Protein AF-0000000078527730 (afdb_homodimer)

Foldseek 3Di:
DDDCVDDDDPVRVVVVDDDLDDLVLLVLLLVCLVCVVVVDFAALVVSCVVVVHDSVVSVVSLVVCVVSVQWDADDPHTIGGDPNSNVSNVVSNLLLVLVQLLVCVVVVHNDDNVVSSVCSRPDDPVRSVVSSVVSVVPD/DPCCVDDDDPVRVVVVDDDLDDLVLLVLLLVCLVCVVVVDFAALVVSCVVVVHDSVVSVVSLVVCVVSVQWDADDPHTIGGDPNSNVSNVVSNLLLVLVQLLVCVVVVHNDDNVVSSVPSRPDDPVRSVVSNVVSVVPD

Structure (mmCIF, N/CA/C/O backbone):
data_AF-0000000078527730-model_v1
#
loop_
_entity.id
_entity.type
_entity.pdbx_description
1 polymer 'DNA-binding protein'
#
loop_
_atom_site.group_PDB
_atom_site.id
_atom_site.type_symbol
_atom_site.label_atom_id
_atom_site.label_alt_id
_atom_site.label_comp_id
_atom_site.label_asym_id
_atom_site.label_entity_id
_atom_site.label_seq_id
_atom_site.pdbx_PDB_ins_code
_atom_site.Cartn_x
_atom_site.Cartn_y
_atom_site.Cartn_z
_atom_site.occupancy
_atom_site.B_iso_or_equiv
_atom_site.auth_seq_id
_atom_site.auth_comp_id
_atom_site.auth_asym_id
_atom_site.auth_atom_id
_atom_site.pdbx_PDB_model_num
ATOM 1 N N . MET A 1 1 ? 7.02 -26.953 3.303 1 33.38 1 MET A N 1
ATOM 2 C CA . MET A 1 1 ? 5.711 -26.406 3.66 1 33.38 1 MET A CA 1
ATOM 3 C C . MET A 1 1 ? 5.848 -25.281 4.672 1 33.38 1 MET A C 1
ATOM 5 O O . MET A 1 1 ? 4.984 -25.094 5.535 1 33.38 1 MET A O 1
ATOM 9 N N . ALA A 1 2 ? 7.031 -24.766 4.828 1 43.03 2 ALA A N 1
ATOM 10 C CA . ALA A 1 2 ? 7.441 -23.875 5.906 1 43.03 2 ALA A CA 1
ATOM 11 C C . ALA A 1 2 ? 6.371 -22.828 6.184 1 43.03 2 ALA A C 1
ATOM 13 O O . ALA A 1 2 ? 5.344 -22.781 5.5 1 43.03 2 ALA A O 1
ATOM 14 N N . GLN A 1 3 ? 6.711 -21.453 6.445 1 46.78 3 GLN A N 1
ATOM 15 C CA . GLN A 1 3 ? 6.578 -20.25 7.254 1 46.78 3 GLN A CA 1
ATOM 16 C C . GLN A 1 3 ? 5.348 -19.453 6.844 1 46.78 3 GLN A C 1
ATOM 18 O O . GLN A 1 3 ? 5.438 -18.234 6.613 1 46.78 3 GLN A O 1
ATOM 23 N N . THR A 1 4 ? 4.379 -20.188 6.34 1 55.09 4 THR A N 1
ATOM 24 C CA . THR A 1 4 ? 3.135 -19.531 5.945 1 55.09 4 THR A CA 1
ATOM 25 C C . THR A 1 4 ? 2.43 -18.938 7.16 1 55.09 4 THR A C 1
ATOM 27 O O . THR A 1 4 ? 1.357 -18.344 7.031 1 55.09 4 THR A O 1
ATOM 30 N N . ASP A 1 5 ? 2.918 -19.141 8.273 1 63.09 5 ASP A N 1
ATOM 31 C CA . ASP A 1 5 ? 2.152 -18.844 9.477 1 63.09 5 ASP A CA 1
ATOM 32 C C . ASP A 1 5 ? 1.856 -17.359 9.586 1 63.09 5 ASP A C 1
ATOM 34 O O . ASP A 1 5 ? 0.902 -16.953 10.258 1 63.09 5 ASP A O 1
ATOM 38 N N . ASN A 1 6 ? 2.305 -16.609 8.539 1 76.81 6 ASN A N 1
ATOM 39 C CA . ASN A 1 6 ? 2 -15.203 8.797 1 76.81 6 ASN A CA 1
ATOM 40 C C . ASN A 1 6 ? 1.66 -14.453 7.516 1 76.81 6 ASN A C 1
ATOM 42 O O . ASN A 1 6 ? 1.805 -13.234 7.445 1 76.81 6 ASN A O 1
ATOM 46 N N . PHE A 1 7 ? 1.092 -15.344 6.715 1 86.38 7 PHE A N 1
ATOM 47 C CA . PHE A 1 7 ? 0.713 -14.703 5.465 1 86.38 7 PHE A CA 1
ATOM 48 C C . PHE A 1 7 ? -0.78 -14.398 5.441 1 86.38 7 PHE A C 1
ATOM 50 O O . PHE A 1 7 ? -1.601 -15.266 5.734 1 86.38 7 PHE A O 1
ATOM 57 N N . TYR A 1 8 ? -1.151 -13.18 5.145 1 91.44 8 TYR A N 1
ATOM 58 C CA . TYR A 1 8 ? -2.527 -12.742 4.922 1 91.44 8 TYR A CA 1
ATOM 59 C C . TYR A 1 8 ? -2.643 -11.922 3.645 1 91.44 8 TYR A C 1
ATOM 61 O O . TYR A 1 8 ? -1.649 -11.375 3.16 1 91.44 8 TYR A O 1
ATOM 69 N N . THR A 1 9 ? -3.846 -11.93 3.191 1 93.12 9 THR A N 1
ATOM 70 C CA . THR A 1 9 ? -4.125 -10.961 2.135 1 93.12 9 THR A CA 1
ATOM 71 C C . THR A 1 9 ? -4.07 -9.531 2.68 1 93.12 9 THR A C 1
ATOM 73 O O . THR A 1 9 ? -4.078 -9.328 3.895 1 93.12 9 THR A O 1
ATOM 76 N N . LEU A 1 10 ? -3.973 -8.594 1.722 1 91 10 LEU A N 1
ATOM 77 C CA . LEU A 1 10 ? -4.023 -7.203 2.15 1 91 10 LEU A CA 1
ATOM 78 C C . LEU A 1 10 ? -5.262 -6.938 2.998 1 91 10 LEU A C 1
ATOM 80 O O . LEU A 1 10 ? -5.176 -6.293 4.047 1 91 10 LEU A O 1
ATOM 84 N N . LYS A 1 11 ? -6.355 -7.449 2.572 1 88.81 11 LYS A N 1
ATOM 85 C CA . LYS A 1 11 ? -7.59 -7.312 3.34 1 88.81 11 LYS A CA 1
ATOM 86 C C . LYS A 1 11 ? -7.477 -7.996 4.699 1 88.81 11 LYS A C 1
ATOM 88 O O . LYS A 1 11 ? -7.957 -7.477 5.707 1 88.81 11 LYS A O 1
ATOM 93 N N . GLY A 1 12 ? -6.883 -9.148 4.703 1 91 12 GLY A N 1
ATOM 94 C CA . GLY A 1 12 ? -6.668 -9.875 5.949 1 91 12 GLY A CA 1
ATOM 95 C C . GLY A 1 12 ? -5.867 -9.078 6.965 1 91 12 GLY A C 1
ATOM 96 O O . GLY A 1 12 ? -6.227 -9.039 8.148 1 91 12 GLY A O 1
ATOM 97 N N . TYR A 1 13 ? -4.848 -8.43 6.543 1 90.88 13 TYR A N 1
ATOM 98 C CA . TYR A 1 13 ? -4.039 -7.613 7.441 1 90.88 13 TYR A CA 1
ATOM 99 C C . TYR A 1 13 ? -4.844 -6.438 7.984 1 90.88 13 TYR A C 1
ATOM 101 O O . TYR A 1 13 ? -4.695 -6.059 9.148 1 90.88 13 TYR A O 1
ATOM 109 N N . SER A 1 14 ? -5.633 -5.867 7.051 1 87.88 14 SER A N 1
ATOM 110 C CA . SER A 1 14 ? -6.453 -4.73 7.457 1 87.88 14 SER A CA 1
ATOM 111 C C . SER A 1 14 ? -7.43 -5.117 8.562 1 87.88 14 SER A C 1
ATOM 113 O O . SER A 1 14 ? -7.699 -4.324 9.469 1 87.88 14 SER A O 1
ATOM 115 N N . LEU A 1 15 ? -7.879 -6.355 8.555 1 86.12 15 LEU A N 1
ATOM 116 C CA . LEU A 1 15 ? -8.836 -6.855 9.539 1 86.12 15 LEU A CA 1
ATOM 117 C C . LEU A 1 15 ? -8.148 -7.152 10.867 1 86.12 15 LEU A C 1
ATOM 119 O O . LEU A 1 15 ? -8.781 -7.145 11.922 1 86.12 15 LEU A O 1
ATOM 123 N N . LEU A 1 16 ? -6.906 -7.418 10.766 1 86.31 16 LEU A N 1
ATOM 124 C CA . LEU A 1 16 ? -6.176 -7.816 11.969 1 86.31 16 LEU A CA 1
ATOM 125 C C . LEU A 1 16 ? -5.59 -6.602 12.68 1 86.31 16 LEU A C 1
ATOM 127 O O . LEU A 1 16 ? -5.305 -6.656 13.875 1 86.31 16 LEU A O 1
ATOM 131 N N . GLU A 1 17 ? -5.383 -5.551 11.883 1 86.38 17 GLU A N 1
ATOM 132 C CA . GLU A 1 17 ? -4.711 -4.375 12.43 1 86.38 17 GLU A CA 1
ATOM 133 C C . GLU A 1 17 ? -5.664 -3.531 13.266 1 86.38 17 GLU A C 1
ATOM 135 O O . GLU A 1 17 ? -6.852 -3.424 12.945 1 86.38 17 GLU A O 1
ATOM 140 N N . HIS A 1 18 ? -5.051 -3.043 14.328 1 84.12 18 HIS A N 1
ATOM 141 C CA . HIS A 1 18 ? -5.773 -2.096 15.172 1 84.12 18 HIS A CA 1
ATOM 142 C C . HIS A 1 18 ? -5.215 -0.685 15.023 1 84.12 18 HIS A C 1
ATOM 144 O O . HIS A 1 18 ? -4.375 -0.255 15.812 1 84.12 18 HIS A O 1
ATOM 150 N N . THR A 1 19 ? -5.605 -0.102 13.969 1 85.94 19 THR A N 1
ATOM 151 C CA . THR A 1 19 ? -5.145 1.264 13.742 1 85.94 19 THR A CA 1
ATOM 152 C C . THR A 1 19 ? -6.164 2.27 14.273 1 85.94 19 THR A C 1
ATOM 154 O O . THR A 1 19 ? -7.367 2.012 14.25 1 85.94 19 THR A O 1
ATOM 157 N N . GLN A 1 20 ? -5.613 3.381 14.742 1 85 20 GLN A N 1
ATOM 158 C CA . GLN A 1 20 ? -6.484 4.434 15.25 1 85 20 GLN A CA 1
ATOM 159 C C . GLN A 1 20 ? -7.316 5.051 14.133 1 85 20 GLN A C 1
ATOM 161 O O . GLN A 1 20 ? -8.508 5.32 14.312 1 85 20 GLN A O 1
ATOM 166 N N . ILE A 1 21 ? -6.617 5.27 13.016 1 93.56 21 ILE A N 1
ATOM 167 C CA . ILE A 1 21 ? -7.367 5.832 11.898 1 93.56 21 ILE A CA 1
ATOM 168 C C . ILE A 1 21 ? -7.078 5.035 10.625 1 93.56 21 ILE A C 1
ATOM 170 O O . ILE A 1 21 ? -6.016 4.418 10.5 1 93.56 21 ILE A O 1
ATOM 174 N N . THR A 1 22 ? -8.055 5.031 9.711 1 94.62 22 THR A N 1
ATOM 175 C CA . THR A 1 22 ? -7.961 4.324 8.438 1 94.62 22 THR A CA 1
ATOM 176 C C . THR A 1 22 ? -7.09 5.094 7.449 1 94.62 22 THR A C 1
ATOM 178 O O . THR A 1 22 ? -6.742 6.254 7.691 1 94.62 22 THR A O 1
ATOM 181 N N . SER A 1 23 ? -6.711 4.43 6.348 1 95.38 23 SER A N 1
ATOM 182 C CA . SER A 1 23 ? -5.938 5.082 5.297 1 95.38 23 SER A CA 1
ATOM 183 C C . SER A 1 23 ? -6.668 6.305 4.754 1 95.38 23 SER A C 1
ATOM 185 O O . SER A 1 23 ? -6.043 7.324 4.457 1 95.38 23 SER A O 1
ATOM 187 N N . SER A 1 24 ? -7.992 6.148 4.613 1 95.06 24 SER A N 1
ATOM 188 C CA . SER A 1 24 ? -8.773 7.281 4.133 1 95.06 24 SER A CA 1
ATOM 189 C C . SER A 1 24 ? -8.719 8.445 5.113 1 95.06 24 SER A C 1
ATOM 191 O O . SER A 1 24 ? -8.57 9.602 4.707 1 95.06 24 SER A O 1
ATOM 193 N N . MET A 1 25 ? -8.836 8.156 6.348 1 96.94 25 MET A N 1
ATOM 194 C CA . MET A 1 25 ? -8.742 9.195 7.367 1 96.94 25 MET A CA 1
ATOM 195 C C . MET A 1 25 ? -7.371 9.867 7.336 1 96.94 25 MET A C 1
ATOM 197 O O . MET A 1 25 ? -7.266 11.078 7.539 1 96.94 25 MET A O 1
ATOM 201 N N . GLU A 1 26 ? -6.367 9.07 7.121 1 97.75 26 GLU A N 1
ATOM 202 C CA . GLU A 1 26 ? -5.027 9.633 6.988 1 97.75 26 GLU A CA 1
ATOM 203 C C . GLU A 1 26 ? -4.957 10.633 5.836 1 97.75 26 GLU A C 1
ATOM 205 O O . GLU A 1 26 ? -4.371 11.703 5.973 1 97.75 26 GLU A O 1
ATOM 210 N N . ASP A 1 27 ? -5.535 10.273 4.715 1 97.5 27 ASP A N 1
ATOM 211 C CA . ASP A 1 27 ? -5.539 11.156 3.551 1 97.5 27 ASP A CA 1
ATOM 212 C C . ASP A 1 27 ? -6.195 12.492 3.875 1 97.5 27 ASP A C 1
ATOM 214 O O . ASP A 1 27 ? -5.684 13.555 3.498 1 97.5 27 ASP A O 1
ATOM 218 N N . TYR A 1 28 ? -7.281 12.438 4.551 1 97.75 28 TYR A N 1
ATOM 219 C CA . TYR A 1 28 ? -8.008 13.656 4.91 1 97.75 28 TYR A CA 1
ATOM 220 C C . TYR A 1 28 ? -7.199 14.5 5.887 1 97.75 28 TYR A C 1
ATOM 222 O O . TYR A 1 28 ? -7.094 15.719 5.727 1 97.75 28 TYR A O 1
ATOM 230 N N . LEU A 1 29 ? -6.695 13.859 6.914 1 98.19 29 LEU A N 1
ATOM 231 C CA . LEU A 1 29 ? -5.918 14.586 7.906 1 98.19 29 LEU A CA 1
ATOM 232 C C . LEU A 1 29 ? -4.695 15.234 7.27 1 98.19 29 LEU A C 1
ATOM 234 O O . LEU A 1 29 ? -4.344 16.375 7.602 1 98.19 29 LEU A O 1
ATOM 238 N N . GLU A 1 30 ? -4.062 14.492 6.441 1 97.88 30 GLU A N 1
ATOM 239 C CA . GLU A 1 30 ? -2.918 15.031 5.707 1 97.88 30 GLU A CA 1
ATOM 240 C C . GLU A 1 30 ? -3.301 16.281 4.93 1 97.88 30 GLU A C 1
ATOM 242 O O . GLU A 1 30 ? -2.58 17.281 4.961 1 97.88 30 GLU A O 1
ATOM 247 N N . MET A 1 31 ? -4.406 16.234 4.207 1 97.44 31 MET A N 1
ATOM 248 C CA . MET A 1 31 ? -4.844 17.375 3.393 1 97.44 31 MET A CA 1
ATOM 249 C C . MET A 1 31 ? -5.242 18.547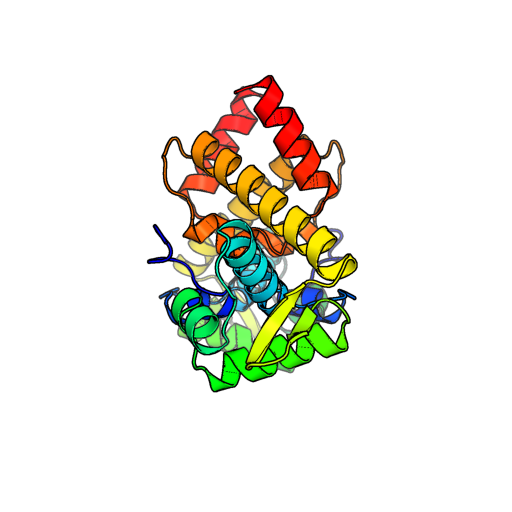 4.273 1 97.44 31 MET A C 1
ATOM 251 O O . MET A 1 31 ? -4.91 19.703 3.967 1 97.44 31 MET A O 1
ATOM 255 N N . ILE A 1 32 ? -5.887 18.25 5.301 1 97.62 32 ILE A N 1
ATOM 256 C CA . ILE A 1 32 ? -6.258 19.297 6.25 1 97.62 32 ILE A CA 1
ATOM 257 C C . ILE A 1 32 ? -5.004 20.016 6.75 1 97.62 32 ILE A C 1
ATOM 259 O O . ILE A 1 32 ? -4.961 21.25 6.805 1 97.62 32 ILE A O 1
ATOM 263 N N . CYS A 1 33 ? -4.023 19.234 7.094 1 97.44 33 CYS A N 1
ATOM 264 C CA . CYS A 1 33 ? -2.773 19.797 7.602 1 97.44 33 CYS A CA 1
ATOM 265 C C . CYS A 1 33 ? -2.068 20.625 6.527 1 97.44 33 CYS A C 1
ATOM 267 O O . CYS A 1 33 ? -1.489 21.672 6.824 1 97.44 33 CYS A O 1
ATOM 269 N N . ARG A 1 34 ? -2.098 20.156 5.332 1 96.5 34 ARG A N 1
ATOM 270 C CA . ARG A 1 34 ? -1.506 20.891 4.219 1 96.5 34 ARG A CA 1
ATOM 271 C C . ARG A 1 34 ? -2.162 22.266 4.059 1 96.5 34 ARG A C 1
ATOM 273 O O . ARG A 1 34 ? -1.472 23.281 3.945 1 96.5 34 ARG A O 1
ATOM 280 N N . ILE A 1 35 ? -3.439 22.297 3.996 1 95.38 35 ILE A N 1
ATOM 281 C CA . ILE A 1 35 ? -4.195 23.531 3.82 1 95.38 35 ILE A CA 1
ATOM 28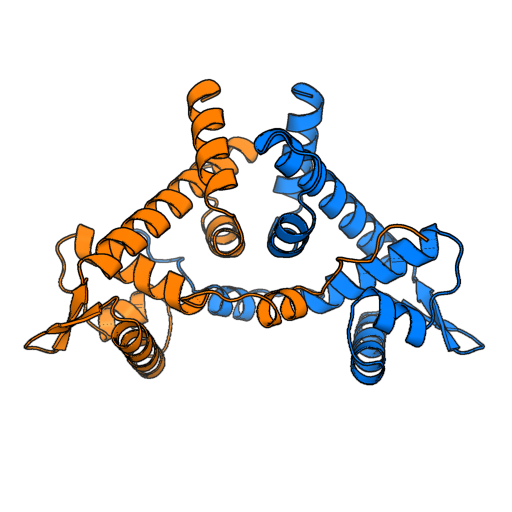2 C C . ILE A 1 35 ? -3.938 24.469 5 1 95.38 35 ILE A C 1
ATOM 284 O O . ILE A 1 35 ? -3.73 25.672 4.809 1 95.38 35 ILE A O 1
ATOM 288 N N . HIS A 1 36 ? -3.916 23.859 6.152 1 94.25 36 HIS A N 1
ATOM 289 C CA . HIS A 1 36 ? -3.645 24.609 7.371 1 94.25 36 HIS A CA 1
ATOM 290 C C . HIS A 1 36 ? -2.277 25.297 7.305 1 94.25 36 HIS A C 1
ATOM 292 O O . HIS A 1 36 ? -2.141 26.453 7.668 1 94.25 36 HIS A O 1
ATOM 298 N N . ARG A 1 37 ? -1.354 24.594 6.879 1 93.81 37 ARG A N 1
ATOM 299 C CA . ARG A 1 37 ? 0.007 25.109 6.77 1 93.81 37 ARG A CA 1
ATOM 300 C C . ARG A 1 37 ? 0.075 26.266 5.781 1 93.81 37 ARG A C 1
ATOM 302 O O . ARG A 1 37 ? 0.905 27.172 5.926 1 93.81 37 ARG A O 1
ATOM 309 N N . ASP A 1 38 ? -0.771 26.219 4.848 1 93.38 38 ASP A N 1
ATOM 310 C CA . ASP A 1 38 ? -0.796 27.266 3.83 1 93.38 38 ASP A CA 1
ATOM 311 C C . ASP A 1 38 ? -1.507 28.516 4.344 1 93.38 38 ASP A C 1
ATOM 313 O O . ASP A 1 38 ? -1.565 29.531 3.648 1 93.38 38 ASP A O 1
ATOM 317 N N . GLY A 1 39 ? -2.031 28.438 5.496 1 91.31 39 GLY A N 1
ATOM 318 C CA . GLY A 1 39 ? -2.65 29.594 6.117 1 91.31 39 GLY A CA 1
ATOM 319 C C . GLY A 1 39 ? -4.082 29.828 5.672 1 91.31 39 GLY A C 1
ATOM 320 O O . GLY A 1 39 ? -4.637 30.906 5.863 1 91.31 39 GLY A O 1
ATOM 321 N N . GLN A 1 40 ? -4.676 28.875 5.062 1 90.75 40 GLN A N 1
ATOM 322 C CA . GLN A 1 40 ? -6.043 28.984 4.566 1 90.75 40 GLN A CA 1
ATOM 323 C C . GLN A 1 40 ? -7.023 28.266 5.488 1 90.75 40 GLN A C 1
ATOM 325 O O . GLN A 1 40 ? -6.668 27.297 6.145 1 90.75 40 GLN A O 1
ATOM 330 N N . PRO A 1 41 ? -8.148 28.875 5.566 1 92.69 41 PRO A N 1
ATOM 331 C CA . PRO A 1 41 ? -9.164 28.125 6.297 1 92.69 41 PRO A CA 1
ATOM 332 C C . PRO A 1 41 ? -9.523 26.812 5.617 1 92.69 41 PRO A C 1
ATOM 334 O O . PRO A 1 41 ? -9.586 26.734 4.387 1 92.69 41 PRO A O 1
ATOM 337 N N . VAL A 1 42 ? -9.68 25.781 6.434 1 95.5 42 VAL A N 1
ATOM 338 C CA . VAL A 1 42 ? -10.07 24.484 5.891 1 95.5 42 VAL A CA 1
ATOM 339 C C . VAL A 1 42 ? -11.594 24.375 5.867 1 95.5 42 VAL A C 1
ATOM 341 O O . VAL A 1 42 ? -12.227 24.281 6.918 1 95.5 42 VAL A O 1
ATOM 344 N N . ARG A 1 43 ? -12.141 24.391 4.668 1 95.62 43 ARG A N 1
ATOM 345 C CA . ARG A 1 43 ? -13.57 24.188 4.484 1 95.62 43 ARG A CA 1
ATOM 346 C C . ARG A 1 43 ? -13.859 22.844 3.84 1 95.62 43 ARG A C 1
ATOM 348 O O . ARG A 1 43 ? -13.055 22.344 3.051 1 95.62 43 ARG A O 1
ATOM 355 N N . ILE A 1 44 ? -15.078 22.328 4.207 1 96.44 44 ILE A N 1
ATOM 356 C CA . ILE A 1 44 ? -15.469 21.016 3.703 1 96.44 44 ILE A CA 1
ATOM 357 C C . ILE A 1 44 ? -15.438 21.016 2.176 1 96.44 44 ILE A C 1
ATOM 359 O O . ILE A 1 44 ? -14.953 20.062 1.558 1 96.44 44 ILE A O 1
ATOM 363 N N . LYS A 1 45 ? -15.906 22.078 1.642 1 95.06 45 LYS A N 1
ATOM 364 C CA . LYS A 1 45 ? -15.961 22.172 0.185 1 95.06 45 LYS A CA 1
ATOM 365 C C . LYS A 1 45 ? -14.562 22.125 -0.423 1 95.06 45 LYS A C 1
ATOM 367 O O . LYS A 1 45 ? -14.328 21.406 -1.396 1 95.06 45 LYS A O 1
ATOM 372 N N . GLU A 1 46 ? -13.664 22.875 0.063 1 94.06 46 GLU A N 1
ATOM 373 C CA . GLU A 1 46 ? -12.289 22.906 -0.424 1 94.06 46 GLU A CA 1
ATOM 374 C C . GLU A 1 46 ? -11.602 21.562 -0.219 1 94.06 46 GLU A C 1
ATOM 376 O O . GLU A 1 46 ? -10.883 21.078 -1.1 1 94.06 46 GLU A O 1
ATOM 381 N N . LEU A 1 47 ? -11.82 21 0.953 1 96.06 47 LEU A N 1
ATOM 382 C CA . LEU A 1 47 ? -11.258 19.703 1.262 1 96.06 47 LEU A CA 1
ATOM 383 C C . LEU A 1 47 ? -11.727 18.656 0.255 1 96.06 47 LEU A C 1
ATOM 385 O O . LEU A 1 47 ? -10.922 17.875 -0.267 1 96.06 47 LEU A O 1
ATOM 389 N N . ALA A 1 48 ? -13.031 18.656 -0.012 1 96.62 48 ALA A N 1
ATOM 390 C CA . ALA A 1 48 ? -13.625 17.734 -0.975 1 96.62 48 ALA A CA 1
ATOM 391 C C . ALA A 1 48 ? -13.023 17.938 -2.365 1 96.62 48 ALA A C 1
ATOM 393 O O . ALA A 1 48 ? -12.711 16.969 -3.057 1 96.62 48 ALA A O 1
ATOM 394 N N . GLU A 1 49 ? -12.805 19.156 -2.758 1 95.75 49 GLU A N 1
ATOM 395 C CA . GLU A 1 49 ? -12.234 19.484 -4.059 1 95.75 49 GLU A CA 1
ATOM 396 C C . GLU A 1 49 ? -10.789 19.016 -4.16 1 95.75 49 GLU A C 1
ATOM 398 O O . GLU A 1 49 ? -10.391 18.422 -5.164 1 95.75 49 GLU A O 1
ATOM 403 N N . CYS A 1 50 ? -10.031 19.203 -3.121 1 95 50 CYS A N 1
ATOM 404 C CA . CYS A 1 50 ? -8.625 18.828 -3.111 1 95 50 CYS A CA 1
ATOM 405 C C . CYS A 1 50 ? -8.461 17.312 -3.191 1 95 50 CYS A C 1
ATOM 407 O O . CYS A 1 50 ? -7.516 16.812 -3.807 1 95 50 CYS A O 1
ATOM 409 N N . LEU A 1 51 ? -9.375 16.594 -2.57 1 96.12 51 LEU A N 1
ATOM 410 C CA . LEU A 1 51 ? -9.258 15.141 -2.506 1 96.12 51 LEU A CA 1
ATOM 411 C C . LEU A 1 51 ? -10.07 14.484 -3.617 1 96.12 51 LEU A C 1
ATOM 413 O O . LEU A 1 51 ? -10.062 13.258 -3.752 1 96.12 51 LEU A O 1
ATOM 417 N N . HIS A 1 52 ? -10.789 15.273 -4.406 1 96.06 52 HIS A N 1
ATOM 418 C CA . HIS A 1 52 ? -11.609 14.781 -5.504 1 96.06 52 HIS A CA 1
ATOM 419 C C . HIS A 1 52 ? -12.664 13.797 -5.008 1 96.06 52 HIS A C 1
ATOM 421 O O . HIS A 1 52 ? -12.797 12.695 -5.555 1 96.06 52 HIS A O 1
ATOM 427 N N . VAL A 1 53 ? -13.328 14.18 -3.998 1 96.81 53 VAL A N 1
ATOM 428 C CA . VAL A 1 53 ? -14.43 13.398 -3.451 1 96.81 53 VAL A CA 1
ATOM 429 C C . VAL A 1 53 ? -15.68 14.273 -3.352 1 96.81 53 VAL A C 1
ATOM 431 O O . VAL A 1 53 ? -15.609 15.492 -3.529 1 96.81 53 VAL A O 1
ATOM 434 N N . LYS A 1 54 ? -16.812 13.68 -3.111 1 96.62 54 LYS A N 1
ATOM 435 C CA . LYS A 1 54 ? -18.047 14.406 -2.898 1 96.62 54 LYS A CA 1
ATOM 436 C C . LYS A 1 54 ? -18.047 15.125 -1.549 1 96.62 54 LYS A C 1
ATOM 438 O O . LYS A 1 54 ? -17.516 14.602 -0.566 1 96.62 54 LYS A O 1
ATOM 443 N N . PRO A 1 55 ? -18.703 16.203 -1.487 1 96.88 55 PRO A N 1
ATOM 444 C CA . PRO A 1 55 ? -18.766 16.938 -0.217 1 96.88 55 PRO A CA 1
ATOM 445 C C . PRO A 1 55 ? -19.375 16.094 0.906 1 96.88 55 PRO A C 1
ATOM 447 O O . PRO A 1 55 ? -18.953 16.203 2.059 1 96.88 55 PRO A O 1
ATOM 450 N N . SER A 1 56 ? -20.312 15.32 0.607 1 97.5 56 SER A N 1
ATOM 451 C CA . SER A 1 56 ? -20.938 14.469 1.615 1 97.5 56 SER A CA 1
ATOM 452 C C . SER A 1 56 ? -19.938 13.492 2.211 1 97.5 56 SER A C 1
ATOM 454 O O . SER A 1 56 ? -19.938 13.242 3.418 1 97.5 56 SER A O 1
ATOM 456 N N . SER A 1 57 ? -19.047 12.93 1.412 1 96.56 57 SER A N 1
ATOM 457 C CA . SER A 1 57 ? -18 12.031 1.871 1 96.56 57 SER A CA 1
ATOM 458 C C . SER A 1 57 ? -16.984 12.758 2.754 1 96.56 57 SER A C 1
ATOM 460 O O . SER A 1 57 ? -16.578 12.242 3.791 1 96.56 57 SER A O 1
ATOM 462 N N . ALA A 1 58 ? -16.672 13.938 2.24 1 97 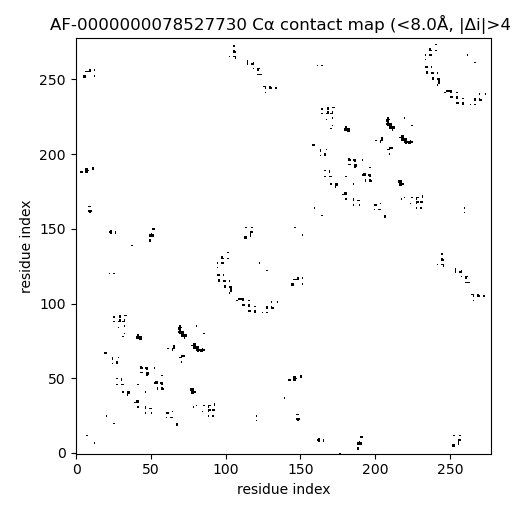58 ALA A N 1
ATOM 463 C CA . ALA A 1 58 ? -15.734 14.734 3.014 1 97 58 ALA A CA 1
ATOM 464 C C . ALA A 1 58 ? -16.297 15.07 4.391 1 97 58 ALA A C 1
ATOM 466 O O . ALA A 1 58 ? -15.594 14.977 5.398 1 97 58 ALA A O 1
ATOM 467 N N . SER A 1 59 ? -17.547 15.422 4.449 1 96.88 59 SER A N 1
ATOM 468 C CA . SER A 1 59 ? -18.188 15.75 5.715 1 96.88 59 SER A CA 1
ATOM 469 C C . SER A 1 59 ? -18.203 14.555 6.664 1 96.88 59 SER A C 1
ATOM 471 O O . SER A 1 59 ? -17.891 14.695 7.848 1 96.88 59 SER A O 1
ATOM 473 N N . LYS A 1 60 ? -18.578 13.461 6.129 1 97.62 60 LYS A N 1
ATOM 474 C CA . LYS A 1 60 ? -18.625 12.234 6.922 1 97.62 60 LYS A CA 1
ATOM 475 C C . LYS A 1 60 ? -17.234 11.906 7.484 1 97.62 60 LYS A C 1
ATOM 477 O O . LYS A 1 60 ? -17.109 11.57 8.664 1 97.62 60 LYS A O 1
ATOM 482 N N . MET A 1 61 ? -16.266 12 6.695 1 97.38 61 MET A N 1
ATOM 483 C CA . MET A 1 61 ? -14.914 11.633 7.102 1 97.38 61 MET A CA 1
ATOM 484 C C . MET A 1 61 ? -14.367 12.617 8.133 1 97.38 61 MET A C 1
ATOM 486 O O . MET A 1 61 ? -13.672 12.227 9.062 1 97.38 61 MET A O 1
ATOM 490 N N . VAL A 1 62 ? -14.641 13.867 7.93 1 97.75 62 VAL A N 1
ATOM 491 C CA . VAL A 1 62 ? -14.234 14.859 8.914 1 97.75 62 VAL A CA 1
ATOM 492 C C . VAL A 1 62 ? -14.938 14.586 10.242 1 97.75 62 VAL A C 1
ATOM 494 O O . VAL A 1 62 ? -14.352 14.758 11.312 1 97.75 62 VAL A O 1
ATOM 497 N N . GLY A 1 63 ? -16.188 14.234 10.141 1 97.56 63 GLY A N 1
ATOM 498 C CA . GLY A 1 63 ? -16.906 13.805 11.336 1 97.56 63 GLY A CA 1
ATOM 499 C C . GLY A 1 63 ? -16.203 12.656 12.055 1 97.56 63 GLY A C 1
ATOM 500 O O . GLY A 1 63 ? -16.125 12.656 13.281 1 97.56 63 GLY A O 1
ATOM 501 N N . ASN A 1 64 ? -15.727 11.664 11.344 1 97.81 64 ASN A N 1
ATOM 502 C CA . ASN A 1 64 ? -14.992 10.539 11.922 1 97.81 64 ASN A CA 1
ATOM 503 C C . ASN A 1 64 ? -13.703 11 12.594 1 97.81 64 ASN A C 1
ATOM 505 O O . ASN A 1 64 ? -13.352 10.508 13.664 1 97.81 64 ASN A O 1
ATOM 509 N N . LEU A 1 65 ? -13.031 11.914 11.961 1 98.31 65 LEU A N 1
ATOM 510 C CA . LEU A 1 65 ? -11.812 12.469 12.539 1 98.31 65 LEU A CA 1
ATOM 511 C C . LEU A 1 65 ? -12.117 13.203 13.836 1 98.31 65 LEU A C 1
ATOM 513 O O . LEU A 1 65 ? -11.328 13.141 14.789 1 98.31 65 LEU A O 1
ATOM 517 N N . ARG A 1 66 ? -13.188 13.875 13.805 1 97.94 66 ARG A N 1
ATOM 518 C CA . ARG A 1 66 ? -13.602 14.578 15.016 1 97.94 66 ARG A CA 1
ATOM 519 C C . ARG A 1 66 ? -13.875 13.594 16.156 1 97.94 66 ARG A C 1
ATOM 521 O O . ARG A 1 66 ? -13.461 13.82 17.281 1 97.94 66 ARG A O 1
ATOM 528 N N . LYS A 1 67 ? -14.578 12.539 15.805 1 97.62 67 LYS A N 1
ATOM 529 C CA . LYS A 1 67 ? -14.875 11.5 16.797 1 97.62 67 LYS A CA 1
ATOM 530 C C . LYS A 1 67 ? -13.594 10.922 17.375 1 97.62 67 LYS A C 1
ATOM 532 O O . LYS A 1 67 ? -13.562 10.523 18.547 1 97.62 67 LYS A O 1
ATOM 537 N N . GLN A 1 68 ? -12.523 10.883 16.594 1 97.38 68 GLN A N 1
ATOM 538 C CA . GLN A 1 68 ? -11.234 10.367 17.047 1 97.38 68 GLN A CA 1
ATOM 539 C C . GLN A 1 68 ? -10.438 11.438 17.781 1 97.38 68 GLN A C 1
ATOM 541 O O . GLN A 1 68 ? -9.305 11.195 18.219 1 97.38 68 GLN A O 1
ATOM 546 N N . GLY A 1 69 ? -10.961 12.656 17.812 1 97.88 69 GLY A N 1
ATOM 547 C CA . GLY A 1 69 ? -10.336 13.742 18.562 1 97.88 69 GLY A CA 1
ATOM 548 C C . GLY A 1 69 ? -9.211 14.414 17.797 1 97.88 69 GLY A C 1
ATOM 549 O O . GLY A 1 69 ? -8.336 15.047 18.391 1 97.88 69 GLY A O 1
ATOM 550 N N . LEU A 1 70 ? -9.211 14.344 16.484 1 98.56 70 LEU A N 1
ATOM 551 C CA . LEU A 1 70 ? -8.086 14.828 15.68 1 98.56 70 LEU A CA 1
ATOM 552 C C . LEU A 1 70 ? -8.406 16.203 15.086 1 98.56 70 LEU A C 1
ATOM 554 O O . LEU A 1 70 ? -7.492 16.953 14.742 1 98.56 70 LEU A O 1
ATOM 558 N N . VAL A 1 71 ? -9.727 16.469 14.953 1 98.44 71 VAL A N 1
ATOM 559 C CA . VAL A 1 71 ? -10.125 17.766 14.414 1 98.44 71 VAL A CA 1
ATOM 560 C C . VAL A 1 71 ? -11.312 18.312 15.203 1 98.44 71 VAL A C 1
ATOM 562 O O . VAL A 1 71 ? -11.922 17.594 16 1 98.44 71 VAL A O 1
ATOM 565 N N . CYS A 1 72 ? -11.578 19.594 15.016 1 97.12 72 CYS A N 1
ATOM 566 C CA . CYS A 1 72 ? -12.727 20.281 15.578 1 97.12 72 CYS A CA 1
ATOM 567 C C . CYS A 1 72 ? -13.414 21.156 14.523 1 97.12 72 CYS A C 1
ATOM 569 O O . CYS A 1 72 ? -12.789 21.547 13.539 1 97.12 72 CYS A O 1
ATOM 571 N N . PHE A 1 73 ? -14.695 21.281 14.789 1 93.19 73 PHE A N 1
ATOM 572 C CA . PHE A 1 73 ? -15.406 22.234 13.953 1 93.19 73 PHE A CA 1
ATOM 573 C C . PHE A 1 73 ? -15.43 23.609 14.617 1 93.19 73 PHE A C 1
ATOM 575 O O . PHE A 1 73 ? -15.594 23.719 15.828 1 93.19 73 PHE A O 1
ATOM 582 N N . GLU A 1 74 ? -15.156 24.609 13.766 1 88.81 74 GLU A N 1
ATOM 583 C CA . GLU A 1 74 ? -15.188 25.984 14.25 1 88.81 74 GLU A CA 1
ATOM 584 C C . GLU A 1 74 ? -16.484 26.672 13.867 1 88.81 74 GLU A C 1
ATOM 586 O O . GLU A 1 74 ? -17.266 26.141 13.078 1 88.81 74 GLU A O 1
ATOM 591 N N . LYS A 1 75 ? -16.422 27.953 14.469 1 79.38 75 LYS A N 1
ATOM 592 C CA . LYS A 1 75 ? -17.5 28.844 14.102 1 79.38 75 LYS A CA 1
ATOM 593 C C . LYS A 1 75 ? -17.438 29.219 12.625 1 79.38 75 LYS A C 1
ATOM 595 O O . LYS A 1 75 ? -16.359 29.312 12.047 1 79.38 75 LYS A O 1
ATOM 600 N N . TYR A 1 76 ? -18.297 28.859 11.773 1 82.12 76 TYR A N 1
ATOM 601 C CA . TYR A 1 76 ? -18.391 29.266 10.375 1 82.12 76 TYR A CA 1
ATOM 602 C C . TYR A 1 76 ? -18.219 28.062 9.453 1 82.12 76 TYR A C 1
ATOM 604 O O . TYR A 1 76 ? -18.078 28.219 8.234 1 82.12 76 TYR A O 1
ATOM 612 N N . GLY A 1 77 ? -18.016 27.125 10.141 1 86.44 77 GLY A N 1
ATOM 613 C CA . GLY A 1 77 ? -18.062 25.922 9.328 1 86.44 77 GLY A CA 1
ATOM 614 C C . GLY A 1 77 ? -16.688 25.453 8.867 1 86.44 77 GLY A C 1
ATOM 615 O O . GLY A 1 77 ? -16.578 24.703 7.898 1 86.44 77 GLY A O 1
ATOM 616 N N . THR A 1 78 ? -15.617 26.047 9.531 1 94.69 78 THR A N 1
ATOM 617 C CA . THR A 1 78 ? -14.273 25.609 9.172 1 94.69 78 THR A CA 1
ATOM 618 C C . THR A 1 78 ? -13.805 24.484 10.086 1 94.69 78 THR A C 1
ATOM 620 O O . THR A 1 78 ? -14.383 24.25 11.148 1 94.69 78 THR A O 1
ATOM 623 N N . VAL A 1 79 ? -12.828 23.703 9.578 1 97.31 79 VAL A N 1
ATOM 624 C CA . VAL A 1 79 ? -12.234 22.609 10.32 1 97.31 79 VAL A CA 1
ATOM 625 C C . VAL A 1 79 ? -10.891 23.031 10.914 1 97.31 79 VAL A C 1
ATOM 627 O O . VAL A 1 79 ? -10.086 23.672 10.234 1 97.31 79 VAL A O 1
ATOM 630 N N . SER A 1 80 ? -10.664 22.828 12.164 1 96.69 80 SER A N 1
ATOM 631 C CA . SER A 1 80 ? -9.375 23.094 12.781 1 96.69 80 SER A CA 1
ATOM 632 C C . SER A 1 80 ? -8.766 21.828 13.367 1 96.69 80 SER A C 1
ATOM 634 O O . SER A 1 80 ? -9.469 20.844 13.617 1 96.69 80 SER A O 1
ATOM 636 N N . LEU A 1 81 ? -7.492 21.875 13.586 1 98.06 81 LEU A N 1
ATOM 637 C CA . LEU A 1 81 ? -6.754 20.734 14.133 1 98.06 81 LEU A CA 1
ATOM 638 C C . LEU A 1 81 ? -6.664 20.828 15.656 1 98.06 81 LEU A C 1
ATOM 640 O O . LEU A 1 81 ? -6.441 21.906 16.203 1 98.06 81 LEU A O 1
ATOM 644 N N . THR A 1 82 ? -6.922 19.656 16.312 1 98.19 82 THR A N 1
ATOM 645 C CA . THR A 1 82 ? -6.516 19.562 17.719 1 98.19 82 THR A CA 1
ATOM 646 C C . THR A 1 82 ? -5 19.438 17.828 1 98.19 82 THR A C 1
ATOM 648 O O . THR A 1 82 ? -4.301 19.328 16.812 1 98.19 82 THR A O 1
ATOM 651 N N . GLU A 1 83 ? -4.52 19.453 19.094 1 98.19 83 GLU A N 1
ATOM 652 C CA . GLU A 1 83 ? -3.09 19.234 19.281 1 98.19 83 GLU A CA 1
ATOM 653 C C . GLU A 1 83 ? -2.674 17.859 18.766 1 98.19 83 GLU A C 1
ATOM 655 O O . GLU A 1 83 ? -1.655 17.719 18.078 1 98.19 83 GLU A O 1
ATOM 660 N N . GLU A 1 84 ? -3.477 16.891 19.062 1 98.19 84 GLU A N 1
ATOM 661 C CA . GLU A 1 84 ? -3.209 15.531 18.594 1 98.19 84 GLU A CA 1
ATOM 662 C C . GLU A 1 84 ? -3.307 15.445 17.078 1 98.19 84 GLU A C 1
ATOM 664 O O . GLU A 1 84 ? -2.502 14.758 16.438 1 98.19 84 GLU A O 1
ATOM 669 N N . GLY A 1 85 ? -4.316 16.109 16.531 1 98.19 85 GLY A N 1
ATOM 670 C CA . GLY A 1 85 ? -4.484 16.141 15.086 1 98.19 85 GLY A CA 1
ATOM 671 C C . GLY A 1 85 ? -3.312 16.781 14.367 1 98.19 85 GLY A C 1
ATOM 672 O O . GLY A 1 85 ? -2.885 16.297 13.312 1 98.19 85 GLY A O 1
ATOM 673 N N . LEU A 1 86 ? -2.834 17.812 14.992 1 97.94 86 LEU A N 1
ATOM 674 C CA . LEU A 1 86 ? -1.69 18.5 14.414 1 97.94 86 LEU A CA 1
ATOM 675 C C . LEU A 1 86 ? -0.44 17.625 14.461 1 97.94 86 LEU A C 1
ATOM 677 O O . LEU A 1 86 ? 0.302 17.547 13.477 1 97.94 86 LEU A O 1
ATOM 681 N N . GLU A 1 87 ? -0.209 17.031 15.57 1 98.12 87 GLU A N 1
ATOM 682 C CA . GLU A 1 87 ? 0.952 16.156 15.727 1 98.12 87 GLU A CA 1
ATOM 683 C C . GLU A 1 87 ? 0.916 15 14.727 1 98.12 87 GLU A C 1
ATOM 685 O O . GLU A 1 87 ? 1.906 14.734 14.039 1 98.12 87 GLU A O 1
ATOM 690 N N . LEU A 1 88 ? -0.172 14.352 14.609 1 98.12 88 LEU A N 1
ATOM 691 C CA . LEU A 1 88 ? -0.319 13.234 13.68 1 98.12 88 LEU A CA 1
ATOM 692 C C . LEU A 1 88 ? -0.235 13.719 12.234 1 98.12 88 LEU A C 1
ATOM 694 O O . LEU A 1 88 ? 0.427 13.094 11.406 1 98.12 88 LEU A O 1
ATOM 698 N N . GLY A 1 89 ? -0.948 14.781 11.953 1 98.12 89 GLY A N 1
ATOM 699 C CA . GLY A 1 89 ? -0.906 15.352 10.609 1 98.12 89 GLY A CA 1
ATOM 700 C C . GLY A 1 89 ? 0.496 15.711 10.164 1 98.12 89 GLY A C 1
ATOM 701 O O . GLY A 1 89 ? 0.871 15.469 9.016 1 98.12 89 GLY A O 1
ATOM 702 N N . GLU A 1 90 ? 1.252 16.297 11.055 1 97.81 90 GLU A N 1
ATOM 703 C CA . GLU A 1 90 ? 2.635 16.656 10.75 1 97.81 90 GLU A CA 1
ATOM 704 C C . GLU A 1 90 ? 3.473 15.414 10.461 1 97.81 90 GLU A C 1
ATOM 706 O O . GLU A 1 90 ? 4.309 15.422 9.555 1 97.81 90 GLU A O 1
ATOM 711 N N . TYR A 1 91 ? 3.232 14.422 11.195 1 98.25 91 TYR A N 1
ATOM 712 C CA . TYR A 1 91 ? 3.939 13.172 10.914 1 98.25 91 TYR A CA 1
ATOM 713 C C . TYR A 1 91 ? 3.564 12.633 9.539 1 98.25 91 TYR A C 1
ATOM 715 O O . TYR A 1 91 ? 4.426 12.148 8.805 1 98.25 91 TYR A O 1
ATOM 723 N N . LEU A 1 92 ? 2.268 12.633 9.242 1 98.06 92 LEU A N 1
ATOM 724 C CA . LEU A 1 92 ? 1.819 12.125 7.953 1 98.06 92 LEU A CA 1
ATOM 725 C C . LEU A 1 92 ? 2.475 12.891 6.809 1 98.06 92 LEU A C 1
ATOM 727 O O . LEU A 1 92 ? 2.869 12.289 5.805 1 98.06 92 LEU A O 1
ATOM 731 N N . LEU A 1 93 ? 2.576 14.203 6.969 1 97.69 93 LEU A N 1
ATOM 732 C CA . LEU A 1 93 ? 3.24 15.023 5.965 1 97.69 93 LEU A CA 1
ATOM 733 C C . LEU A 1 93 ? 4.723 14.688 5.879 1 97.69 93 LEU A C 1
ATOM 735 O O . LEU A 1 93 ? 5.289 14.625 4.785 1 97.69 93 LEU A O 1
ATOM 739 N N . PHE A 1 94 ? 5.328 14.516 7.043 1 98 94 PHE A N 1
ATOM 740 C CA . PHE A 1 94 ? 6.727 14.117 7.105 1 98 94 PHE A CA 1
ATOM 741 C C . PHE A 1 94 ? 6.945 12.789 6.391 1 98 94 PHE A C 1
ATOM 743 O O . PHE A 1 94 ? 7.832 12.672 5.543 1 98 94 PHE A O 1
ATOM 750 N N . ARG A 1 95 ? 6.141 11.805 6.691 1 98.25 95 ARG A N 1
ATOM 751 C CA . ARG A 1 95 ? 6.195 10.484 6.066 1 98.25 95 ARG A CA 1
ATOM 752 C C . ARG A 1 95 ? 6.074 10.594 4.551 1 98.25 95 ARG A C 1
ATOM 754 O O . ARG A 1 95 ? 6.844 9.969 3.816 1 98.25 95 ARG A O 1
ATOM 761 N N . HIS A 1 96 ? 5.09 11.328 4.113 1 97.44 96 HIS A N 1
ATOM 762 C CA . HIS A 1 96 ? 4.875 11.555 2.689 1 97.44 96 HIS A CA 1
ATOM 763 C C . HIS A 1 96 ? 6.125 12.133 2.031 1 97.44 96 HIS A C 1
ATOM 765 O O . HIS A 1 96 ? 6.543 11.664 0.97 1 97.44 96 HIS A O 1
ATOM 771 N N . GLU A 1 97 ? 6.688 13.117 2.629 1 96.94 97 GLU A N 1
ATOM 772 C CA . GLU A 1 97 ? 7.844 13.805 2.061 1 96.94 97 GLU A CA 1
ATOM 773 C C . GLU A 1 97 ? 9.055 12.875 1.997 1 96.94 97 GLU A C 1
ATOM 775 O O . GLU A 1 97 ? 9.797 12.883 1.009 1 96.94 97 GLU A O 1
ATOM 780 N N . VAL A 1 98 ? 9.305 12.141 3.004 1 97.81 98 VAL A N 1
ATOM 781 C CA . VAL A 1 98 ? 10.43 11.211 3.043 1 97.81 98 VAL A CA 1
ATOM 782 C C . VAL A 1 98 ? 10.281 10.18 1.931 1 97.81 98 VAL A C 1
ATOM 784 O O . VAL A 1 98 ? 11.234 9.906 1.198 1 97.81 98 VAL A O 1
ATOM 787 N N . LEU A 1 99 ? 9.125 9.633 1.792 1 97.56 99 LEU A N 1
ATOM 788 C CA . LEU A 1 99 ? 8.883 8.602 0.791 1 97.56 99 LEU A CA 1
ATOM 789 C C . LEU A 1 99 ? 8.953 9.18 -0.618 1 97.56 99 LEU A C 1
ATOM 791 O O . LEU A 1 99 ? 9.43 8.523 -1.542 1 97.56 99 LEU A O 1
ATOM 795 N N . ARG A 1 100 ? 8.391 10.406 -0.742 1 96.62 100 ARG A N 1
ATOM 796 C CA . ARG A 1 100 ? 8.508 11.078 -2.031 1 96.62 100 ARG A CA 1
ATOM 797 C C . ARG A 1 100 ? 9.977 11.227 -2.438 1 96.62 100 ARG A C 1
ATOM 799 O O . ARG A 1 100 ? 10.344 10.891 -3.564 1 96.62 100 ARG A O 1
ATOM 806 N N . ARG A 1 101 ? 10.781 11.688 -1.573 1 96.25 101 ARG A N 1
ATOM 807 C CA . ARG A 1 101 ? 12.211 11.844 -1.837 1 96.25 101 ARG A CA 1
ATOM 808 C C . ARG A 1 101 ? 12.852 10.5 -2.174 1 96.25 101 ARG A C 1
ATOM 810 O O . ARG A 1 101 ? 13.672 10.414 -3.09 1 96.25 101 ARG A O 1
ATOM 817 N N . PHE A 1 102 ? 12.516 9.547 -1.479 1 96.56 102 PHE A N 1
ATOM 818 C CA . PHE A 1 102 ? 13.07 8.219 -1.676 1 96.56 102 PHE A CA 1
ATOM 819 C C . PHE A 1 102 ? 12.734 7.691 -3.068 1 96.56 102 PHE A C 1
ATOM 821 O O . PHE A 1 102 ? 13.633 7.266 -3.807 1 96.56 102 PHE A O 1
ATOM 828 N N . PHE A 1 103 ? 11.453 7.711 -3.42 1 96.62 103 PHE A N 1
ATOM 829 C CA . PHE A 1 103 ? 11.023 7.172 -4.707 1 96.62 103 PHE A CA 1
ATOM 830 C C . PHE A 1 103 ? 11.602 7.992 -5.855 1 96.62 103 PHE A C 1
ATOM 832 O O . PHE A 1 103 ? 11.961 7.441 -6.898 1 96.62 103 PHE A O 1
ATOM 839 N N . CYS A 1 104 ? 11.648 9.312 -5.629 1 96.12 104 CYS A N 1
ATOM 840 C CA . CYS A 1 104 ? 12.273 10.141 -6.648 1 96.12 104 CYS A CA 1
ATOM 841 C C . CYS A 1 104 ? 13.75 9.789 -6.816 1 96.12 104 CYS A C 1
ATOM 843 O O . CYS A 1 104 ? 14.258 9.75 -7.938 1 96.12 104 CYS A O 1
ATOM 845 N N . TYR A 1 105 ? 14.367 9.562 -5.758 1 94.56 105 TYR A N 1
ATOM 846 C CA . TYR A 1 105 ? 15.773 9.188 -5.797 1 94.56 105 TYR A CA 1
ATOM 847 C C . TYR A 1 105 ? 15.961 7.852 -6.508 1 94.56 105 TYR A C 1
ATOM 849 O O . TYR A 1 105 ? 16.781 7.734 -7.422 1 94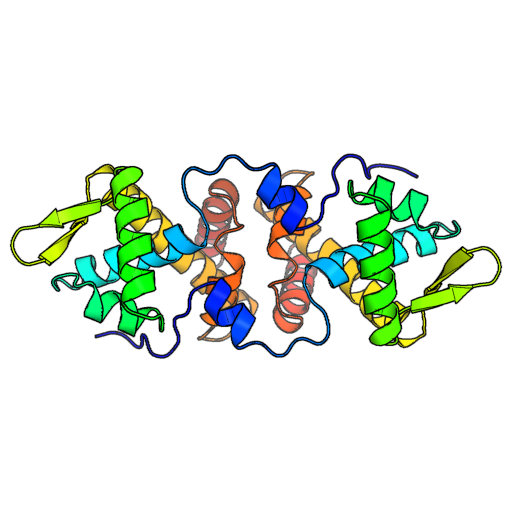.56 105 TYR A O 1
ATOM 857 N N . ILE A 1 106 ? 15.227 6.852 -6.109 1 94.62 106 ILE A N 1
ATOM 858 C CA . ILE A 1 106 ? 15.336 5.492 -6.633 1 94.62 106 ILE A CA 1
ATOM 859 C C . ILE A 1 106 ? 14.984 5.484 -8.117 1 94.62 106 ILE A C 1
ATOM 861 O O . ILE A 1 106 ? 15.617 4.777 -8.906 1 94.62 106 ILE A O 1
ATOM 865 N N . ASN A 1 107 ? 14 6.297 -8.5 1 96 107 ASN A N 1
ATOM 866 C CA . ASN A 1 107 ? 13.508 6.25 -9.875 1 96 107 ASN A CA 1
ATOM 867 C C . ASN A 1 107 ? 14.117 7.352 -10.734 1 96 107 ASN A C 1
ATOM 869 O O . ASN A 1 107 ? 13.82 7.457 -11.922 1 96 107 ASN A O 1
ATOM 873 N N . GLN A 1 108 ? 14.898 8.133 -10.102 1 92.94 108 GLN A N 1
ATOM 874 C CA . GLN A 1 108 ? 15.617 9.188 -10.805 1 92.94 108 GLN A CA 1
ATOM 875 C C . GLN A 1 108 ? 14.656 10.086 -11.586 1 92.94 108 GLN A C 1
ATOM 877 O O . GLN A 1 108 ? 14.852 10.32 -12.781 1 92.94 108 GLN A O 1
ATOM 882 N N . ASN A 1 109 ? 13.617 10.453 -10.922 1 91 109 ASN A N 1
ATOM 883 C CA . ASN A 1 109 ? 12.656 11.398 -11.477 1 91 109 ASN A CA 1
ATOM 884 C C . ASN A 1 109 ? 12.148 12.375 -10.422 1 91 109 ASN A C 1
ATOM 886 O O . ASN A 1 109 ? 12.578 12.32 -9.266 1 91 109 ASN A O 1
ATOM 890 N N . SER A 1 110 ? 11.266 13.289 -10.914 1 87.69 110 SER A N 1
ATOM 891 C CA . SER A 1 110 ? 10.898 14.367 -10.008 1 87.69 110 SER A CA 1
ATOM 892 C C . SER A 1 110 ? 9.461 14.219 -9.523 1 87.69 110 SER A C 1
ATOM 894 O O . SER A 1 110 ? 8.992 15.008 -8.703 1 87.69 110 SER A O 1
ATOM 896 N N . ASN A 1 111 ? 8.82 13.227 -10.102 1 87 111 ASN A N 1
ATOM 897 C CA . ASN A 1 111 ? 7.426 13.102 -9.703 1 87 111 ASN A CA 1
ATOM 898 C C . ASN A 1 111 ? 7.047 11.641 -9.445 1 87 111 ASN A C 1
ATOM 900 O O . ASN A 1 111 ? 7.043 10.82 -10.367 1 87 111 ASN A O 1
ATOM 904 N N . GLU A 1 112 ? 6.742 11.383 -8.164 1 89.88 112 GLU A N 1
ATOM 905 C CA . GLU A 1 112 ? 6.312 10.055 -7.742 1 89.88 112 GLU A CA 1
ATOM 906 C C . GLU A 1 112 ? 5.074 10.133 -6.852 1 89.88 112 GLU A C 1
ATOM 908 O O . GLU A 1 112 ? 4.906 9.32 -5.941 1 89.88 112 GLU A O 1
ATOM 913 N N . LEU A 1 113 ? 4.277 11.117 -7.105 1 90.38 113 LEU A N 1
ATOM 914 C CA . LEU A 1 113 ? 3.162 11.43 -6.223 1 90.38 113 LEU A CA 1
ATOM 915 C C . LEU A 1 113 ? 2.221 10.242 -6.086 1 90.38 113 LEU A C 1
ATOM 917 O O . LEU A 1 113 ? 1.919 9.805 -4.969 1 90.38 113 LEU A O 1
ATOM 921 N N . GLU A 1 114 ? 1.784 9.664 -7.195 1 91.69 114 GLU A N 1
ATOM 922 C CA . GLU A 1 114 ? 0.8 8.594 -7.172 1 91.69 114 GLU A CA 1
ATOM 923 C C . GLU A 1 114 ? 1.315 7.387 -6.387 1 91.69 114 GLU A C 1
ATOM 925 O O . GLU A 1 114 ? 0.621 6.867 -5.512 1 91.69 114 GLU A O 1
ATOM 930 N N . GLN A 1 115 ? 2.514 6.98 -6.727 1 93.75 115 GLN A N 1
ATOM 931 C CA . GLN A 1 115 ? 3.072 5.824 -6.031 1 93.75 115 GLN A CA 1
ATOM 932 C C . GLN A 1 115 ? 3.211 6.098 -4.535 1 93.75 115 GLN A C 1
ATOM 934 O O . GLN A 1 115 ? 2.893 5.238 -3.711 1 93.75 115 GLN A O 1
ATOM 939 N N . VAL A 1 116 ? 3.645 7.27 -4.164 1 96.19 116 VAL A N 1
ATOM 940 C CA . VAL A 1 116 ? 3.797 7.641 -2.76 1 96.19 116 VAL A CA 1
ATOM 941 C C . VAL A 1 116 ? 2.445 7.562 -2.055 1 96.19 116 VAL A C 1
ATOM 943 O O . VAL A 1 116 ? 2.328 6.941 -0.994 1 96.19 116 VAL A O 1
ATOM 946 N N . GLU A 1 117 ? 1.43 8.133 -2.707 1 94.88 117 GLU A N 1
ATOM 947 C CA . GLU A 1 117 ? 0.099 8.172 -2.107 1 94.88 117 GLU A CA 1
ATOM 948 C C . GLU A 1 117 ? -0.459 6.766 -1.905 1 94.88 117 GLU A C 1
ATOM 950 O O . GLU A 1 117 ? -1.193 6.516 -0.947 1 94.88 117 GLU A O 1
ATOM 955 N N . LYS A 1 118 ? -0.05 5.914 -2.713 1 94.5 118 LYS A N 1
ATOM 956 C CA . LYS A 1 118 ? -0.571 4.555 -2.648 1 94.5 118 LYS A CA 1
ATOM 957 C C . LYS A 1 118 ? 0.145 3.74 -1.574 1 94.5 118 LYS A C 1
ATOM 959 O O . LYS A 1 118 ? -0.452 2.859 -0.954 1 94.5 118 LYS A O 1
ATOM 964 N N . VAL A 1 119 ? 1.367 4.043 -1.233 1 96.25 119 VAL A N 1
ATOM 965 C CA . VAL A 1 119 ? 2.219 3.164 -0.437 1 96.25 119 VAL A CA 1
ATOM 966 C C . VAL A 1 119 ? 2.283 3.674 1.002 1 96.25 119 VAL A C 1
ATOM 968 O O . VAL A 1 119 ? 2.428 2.885 1.939 1 96.25 119 VAL A O 1
ATOM 971 N N . GLU A 1 120 ? 2.182 4.934 1.215 1 96.75 120 GLU A N 1
ATOM 972 C CA . GLU A 1 120 ? 2.602 5.59 2.449 1 96.75 120 GLU A CA 1
ATOM 973 C C . GLU A 1 120 ? 1.817 5.062 3.648 1 96.75 120 GLU A C 1
ATOM 975 O O . GLU A 1 120 ? 2.381 4.863 4.727 1 96.75 120 GLU A O 1
ATOM 980 N N . HIS A 1 121 ? 0.6 4.648 3.453 1 95.56 121 HIS A N 1
ATOM 981 C CA . HIS A 1 121 ? -0.265 4.219 4.547 1 95.56 121 HIS A CA 1
ATOM 982 C C . HIS A 1 121 ? 0.205 2.893 5.133 1 95.56 121 HIS A C 1
ATOM 984 O O . HIS A 1 121 ? -0.225 2.504 6.223 1 95.56 121 HIS A O 1
ATOM 990 N N . PHE A 1 122 ? 1.155 2.289 4.422 1 94.88 122 PHE A N 1
ATOM 991 C CA . PHE A 1 122 ? 1.517 0.932 4.812 1 94.88 122 PHE A CA 1
ATOM 992 C C . PHE A 1 122 ? 2.963 0.873 5.293 1 94.88 122 PHE A C 1
ATOM 994 O O . PHE A 1 122 ? 3.48 -0.206 5.59 1 94.88 122 PHE A O 1
ATOM 1001 N N . ILE A 1 123 ? 3.598 1.989 5.371 1 96.19 123 ILE A N 1
ATOM 1002 C CA . ILE A 1 123 ? 4.988 2.049 5.809 1 96.19 123 ILE A CA 1
ATOM 1003 C C . ILE A 1 123 ? 5.051 2.42 7.289 1 96.19 123 ILE A C 1
ATOM 1005 O O . ILE A 1 123 ? 4.48 3.43 7.703 1 96.19 123 ILE A O 1
ATOM 1009 N N . GLU A 1 124 ? 5.742 1.666 8.008 1 94.5 124 GLU A N 1
ATOM 1010 C CA . GLU A 1 124 ? 5.852 1.884 9.453 1 94.5 124 GLU A CA 1
ATOM 1011 C C . GLU A 1 124 ? 6.809 3.031 9.766 1 94.5 124 GLU A C 1
ATOM 1013 O O . GLU A 1 124 ? 7.742 3.295 9 1 94.5 124 GLU A O 1
ATOM 1018 N N . PRO A 1 125 ? 6.57 3.676 11 1 96.38 125 PRO A N 1
ATOM 1019 C CA . PRO A 1 125 ? 7.414 4.812 11.375 1 96.38 125 PRO A CA 1
ATOM 1020 C C . PRO A 1 125 ? 8.898 4.461 11.406 1 96.38 125 PRO A C 1
ATOM 1022 O O . PRO A 1 125 ? 9.734 5.234 10.922 1 96.38 125 PRO A O 1
ATOM 1025 N N . LYS A 1 126 ? 9.18 3.305 11.898 1 96.12 126 LYS A N 1
ATOM 1026 C CA . LYS A 1 126 ? 10.578 2.895 11.953 1 96.12 126 LYS A CA 1
ATOM 1027 C C . LYS A 1 126 ? 11.203 2.885 10.562 1 96.12 126 LYS A C 1
ATOM 1029 O O . LYS A 1 126 ? 12.336 3.338 10.383 1 96.12 126 LYS A O 1
ATOM 1034 N N . THR A 1 127 ? 10.516 2.354 9.602 1 97 127 THR A N 1
ATOM 1035 C CA . THR A 1 127 ? 10.992 2.295 8.227 1 97 127 THR A CA 1
ATOM 1036 C C . THR A 1 127 ? 11.18 3.699 7.656 1 97 127 THR A C 1
ATOM 1038 O O . THR A 1 127 ? 12.172 3.979 6.98 1 97 127 THR A O 1
ATOM 1041 N N . VAL A 1 128 ? 10.234 4.602 7.938 1 97.81 128 VAL A N 1
ATOM 1042 C CA . VAL A 1 128 ? 10.289 5.98 7.453 1 97.81 128 VAL A CA 1
ATOM 1043 C C . VAL A 1 128 ? 11.555 6.656 7.961 1 97.81 128 VAL A C 1
ATOM 1045 O O . VAL A 1 128 ? 12.297 7.262 7.184 1 97.81 128 VAL A O 1
ATOM 1048 N N . TYR A 1 129 ? 11.773 6.531 9.242 1 97.75 129 TYR A N 1
ATOM 1049 C CA . TYR A 1 129 ? 12.93 7.176 9.844 1 97.75 129 TYR A CA 1
ATOM 1050 C C . TYR A 1 129 ? 14.227 6.586 9.305 1 97.75 129 TYR A C 1
ATOM 1052 O O . TYR A 1 129 ? 15.203 7.312 9.086 1 97.75 129 TYR A O 1
ATOM 1060 N N . ASN A 1 130 ? 14.234 5.328 9.078 1 96.81 130 ASN A N 1
ATOM 1061 C CA . ASN A 1 130 ? 15.43 4.695 8.539 1 96.81 130 ASN A CA 1
ATOM 1062 C C . ASN A 1 130 ? 15.688 5.117 7.094 1 96.81 130 ASN A C 1
ATOM 1064 O O . ASN A 1 130 ? 16.828 5.266 6.68 1 96.81 130 ASN A O 1
ATOM 1068 N N . ILE A 1 131 ? 14.672 5.262 6.324 1 96.5 131 ILE A N 1
ATOM 1069 C CA . ILE A 1 131 ? 14.805 5.762 4.961 1 96.5 131 ILE A CA 1
ATOM 1070 C C . ILE A 1 131 ? 15.344 7.188 4.988 1 96.5 131 ILE A C 1
ATOM 1072 O O . ILE A 1 131 ? 16.219 7.539 4.191 1 96.5 131 ILE A O 1
ATOM 1076 N N . GLU A 1 132 ? 14.781 8.008 5.863 1 96.81 132 GLU A N 1
ATOM 1077 C CA . GLU A 1 132 ? 15.258 9.383 6.004 1 96.81 132 GLU A CA 1
ATOM 1078 C C . GLU A 1 132 ? 16.766 9.414 6.289 1 96.81 132 GLU A C 1
ATOM 1080 O O . GLU A 1 132 ? 17.5 10.172 5.668 1 96.81 132 GLU A O 1
ATOM 1085 N N . LYS A 1 133 ? 17.156 8.602 7.219 1 95.5 133 LYS A N 1
ATOM 1086 C CA . LYS A 1 133 ? 18.562 8.523 7.578 1 95.5 133 LYS A CA 1
ATOM 1087 C C . LYS A 1 133 ? 19.422 8.109 6.379 1 95.5 133 LYS A C 1
ATOM 1089 O O . LYS A 1 133 ? 20.5 8.656 6.164 1 95.5 133 LYS A O 1
ATOM 1094 N N . TRP A 1 134 ? 18.938 7.113 5.734 1 91.25 134 TRP A N 1
ATOM 1095 C CA . TRP A 1 134 ? 19.641 6.633 4.547 1 91.25 134 TRP A CA 1
ATOM 1096 C C . TRP A 1 134 ? 19.766 7.738 3.5 1 91.25 134 TRP A C 1
ATOM 1098 O O . TRP A 1 134 ? 20.828 7.918 2.898 1 91.25 134 TRP A O 1
ATOM 1108 N N . LEU A 1 135 ? 18.703 8.453 3.205 1 92.81 135 LEU A N 1
ATOM 1109 C CA . LEU A 1 135 ? 18.703 9.547 2.244 1 92.81 135 LEU A CA 1
ATOM 1110 C C . LEU A 1 135 ? 19.688 10.641 2.648 1 92.81 135 LEU A C 1
ATOM 1112 O O . LEU A 1 135 ? 20.375 11.211 1.796 1 92.81 135 LEU A O 1
ATOM 1116 N N . ASP A 1 136 ? 19.672 10.891 3.918 1 92.12 136 ASP A N 1
ATOM 1117 C CA . ASP A 1 136 ? 20.562 11.93 4.418 1 92.12 136 ASP A CA 1
ATOM 1118 C C . ASP A 1 136 ? 22.016 11.547 4.234 1 92.12 136 ASP A C 1
ATOM 1120 O O . ASP A 1 136 ? 22.891 12.414 4.082 1 92.12 136 ASP A O 1
ATOM 1124 N N . LYS A 1 137 ? 22.266 10.312 4.227 1 87.81 137 LYS A N 1
ATOM 1125 C CA . LYS A 1 137 ? 23.625 9.82 4.09 1 87.81 137 LYS A CA 1
ATOM 1126 C C . LYS A 1 137 ? 24.031 9.727 2.621 1 87.81 137 LYS A C 1
ATOM 1128 O O . LYS A 1 137 ? 25.203 9.914 2.281 1 87.81 137 LYS A O 1
ATOM 1133 N N . PHE A 1 138 ? 23.094 9.461 1.808 1 78.06 138 PHE A N 1
ATOM 1134 C CA . PHE A 1 138 ? 23.453 9.125 0.433 1 78.06 138 PHE A CA 1
ATOM 1135 C C . PHE A 1 138 ? 22.984 10.211 -0.525 1 78.06 138 PHE A C 1
ATOM 1137 O O . PHE A 1 138 ? 23.344 10.211 -1.703 1 78.06 138 PHE A O 1
ATOM 1144 N N . THR A 1 139 ? 22.172 11.094 -0.113 1 70.38 139 THR A N 1
ATOM 1145 C CA . THR A 1 139 ? 21.781 12.211 -0.966 1 70.38 139 THR A CA 1
ATOM 1146 C C . THR A 1 139 ? 22.25 13.539 -0.373 1 70.38 139 THR A C 1
ATOM 1148 O O . THR A 1 139 ? 22.484 13.633 0.834 1 70.38 139 THR A O 1
ATOM 1151 N N . MET B 1 1 ? -1.426 28.031 -4.18 1 38.25 1 MET B N 1
ATOM 1152 C CA . MET B 1 1 ? -2.322 26.891 -3.975 1 38.25 1 MET B CA 1
ATOM 1153 C C . MET B 1 1 ? -1.724 25.609 -4.555 1 38.25 1 MET B C 1
ATOM 1155 O O . MET B 1 1 ? -1.609 25.484 -5.773 1 38.25 1 MET B O 1
ATOM 1159 N N . ALA B 1 2 ? -0.799 24.984 -4.07 1 46.88 2 ALA B N 1
ATOM 1160 C CA . ALA B 1 2 ? 0.108 24.016 -4.684 1 46.88 2 ALA B CA 1
ATOM 1161 C C . ALA B 1 2 ? -0.664 22.969 -5.469 1 46.88 2 ALA B C 1
ATOM 1163 O O . ALA B 1 2 ? -1.853 22.75 -5.223 1 46.88 2 ALA B O 1
ATOM 1164 N N . GLN B 1 3 ? -0.171 22.312 -6.578 1 48.97 3 GLN B N 1
ATOM 1165 C CA . GLN B 1 3 ? -0.535 21.438 -7.684 1 48.97 3 GLN B CA 1
ATOM 1166 C C . GLN B 1 3 ? -1.284 20.203 -7.188 1 48.97 3 GLN B C 1
ATOM 1168 O O . GLN B 1 3 ? -0.674 19.172 -6.914 1 48.97 3 GLN B O 1
ATOM 1173 N N . THR B 1 4 ? -2.385 20.484 -6.418 1 55.78 4 THR B N 1
ATOM 1174 C CA . THR B 1 4 ? -3.314 19.453 -5.957 1 55.78 4 THR B CA 1
ATOM 1175 C C . THR B 1 4 ? -3.83 18.625 -7.129 1 55.78 4 THR B C 1
ATOM 1177 O O . THR B 1 4 ? -4.664 17.734 -6.945 1 55.78 4 THR B O 1
ATOM 1180 N N . ASP B 1 5 ? -3.461 18.953 -8.281 1 63.53 5 ASP B N 1
ATOM 1181 C CA . ASP B 1 5 ? -4.156 18.406 -9.438 1 63.53 5 ASP B CA 1
ATOM 1182 C C . ASP B 1 5 ? -4.008 16.891 -9.5 1 63.53 5 ASP B C 1
ATOM 1184 O O . ASP B 1 5 ? -4.844 16.203 -10.086 1 63.53 5 ASP B O 1
ATOM 1188 N N . ASN B 1 6 ? -3.311 16.344 -8.445 1 76.75 6 ASN B N 1
ATOM 1189 C CA . ASN B 1 6 ? -3.227 14.914 -8.672 1 76.75 6 ASN B CA 1
ATOM 1190 C C . ASN B 1 6 ? -3.234 14.133 -7.363 1 76.75 6 ASN B C 1
ATOM 1192 O O . ASN B 1 6 ? -2.723 13.016 -7.297 1 76.75 6 ASN B O 1
ATOM 1196 N N . PHE B 1 7 ? -3.967 14.836 -6.527 1 86.19 7 PHE B N 1
ATOM 1197 C CA . PHE B 1 7 ? -4.059 14.133 -5.254 1 86.19 7 PHE B CA 1
ATOM 1198 C C . PHE B 1 7 ? -5.387 13.391 -5.141 1 86.19 7 PHE B C 1
ATOM 1200 O O . PHE B 1 7 ? -6.449 13.977 -5.352 1 86.19 7 PHE B O 1
ATOM 1207 N N . TYR B 1 8 ? -5.359 12.125 -4.844 1 91.62 8 TYR B N 1
ATOM 1208 C CA . TYR B 1 8 ? -6.527 11.297 -4.547 1 91.62 8 TYR B CA 1
ATOM 1209 C C . TYR B 1 8 ? -6.312 10.492 -3.271 1 91.62 8 TYR B C 1
ATOM 1211 O O . TYR B 1 8 ? -5.172 10.266 -2.854 1 91.62 8 TYR B O 1
ATOM 1219 N N . THR B 1 9 ? -7.434 10.141 -2.746 1 92.94 9 THR B N 1
ATOM 1220 C CA . THR B 1 9 ? -7.348 9.141 -1.687 1 92.94 9 THR B CA 1
ATOM 1221 C C . THR B 1 9 ? -6.902 7.793 -2.248 1 92.94 9 THR B C 1
ATOM 1223 O O . THR B 1 9 ? -6.922 7.586 -3.463 1 92.94 9 THR B O 1
ATOM 1226 N N . LEU B 1 10 ? -6.465 6.93 -1.309 1 90.81 10 LEU B N 1
ATOM 1227 C CA . LEU B 1 10 ? -6.121 5.582 -1.749 1 90.81 10 LEU B CA 1
ATOM 1228 C C . LEU B 1 10 ? -7.277 4.949 -2.52 1 90.81 10 LEU B C 1
ATOM 1230 O O . LEU B 1 10 ? -7.07 4.344 -3.572 1 90.81 10 LEU B O 1
ATOM 1234 N N . LYS B 1 11 ? -8.453 5.125 -2.014 1 88.81 11 LYS B N 1
ATOM 1235 C CA . LYS B 1 11 ? -9.633 4.617 -2.703 1 88.81 11 LYS B CA 1
ATOM 1236 C C . LYS B 1 11 ? -9.812 5.297 -4.059 1 88.81 11 LYS B C 1
ATOM 1238 O O . LYS B 1 11 ? -10.18 4.645 -5.039 1 88.81 11 LYS B O 1
ATOM 1243 N N . GLY B 1 12 ? -9.586 6.57 -4.098 1 90.94 12 GLY B N 1
ATOM 1244 C CA . GLY B 1 12 ? -9.68 7.312 -5.344 1 90.94 12 GLY B CA 1
ATOM 1245 C C . GLY B 1 12 ? -8.75 6.789 -6.418 1 90.94 12 GLY B C 1
ATOM 1246 O O . GLY B 1 12 ? -9.148 6.637 -7.574 1 90.94 12 GLY B O 1
ATOM 1247 N N . TYR B 1 13 ? -7.562 6.473 -6.074 1 90.88 13 TYR B N 1
ATOM 1248 C CA . TYR B 1 13 ? -6.609 5.926 -7.035 1 90.88 13 TYR B CA 1
ATOM 1249 C C . TYR B 1 13 ? -7.062 4.559 -7.535 1 90.88 13 TYR B C 1
ATOM 1251 O O . TYR B 1 13 ? -6.887 4.23 -8.711 1 90.88 13 TYR B O 1
ATOM 1259 N N . SER B 1 14 ? -7.586 3.781 -6.551 1 87.94 14 SER B N 1
ATOM 1260 C CA . SER B 1 14 ? -8.055 2.449 -6.914 1 87.94 14 SER B CA 1
ATOM 1261 C C . SER B 1 14 ? -9.172 2.52 -7.949 1 87.94 14 SER B C 1
ATOM 1263 O O . SER B 1 14 ? -9.258 1.674 -8.844 1 87.94 14 SER B O 1
ATOM 1265 N N . LEU B 1 15 ? -9.961 3.578 -7.914 1 86.38 15 LEU B N 1
ATOM 1266 C CA . LEU B 1 15 ? -11.078 3.764 -8.828 1 86.38 15 LEU B CA 1
ATOM 1267 C C . LEU B 1 15 ? -10.594 4.234 -10.195 1 86.38 15 LEU B C 1
ATOM 1269 O O . LEU B 1 15 ? -11.273 4.031 -11.203 1 86.38 15 LEU B O 1
ATOM 1273 N N . LEU B 1 16 ? -9.492 4.855 -10.172 1 86.5 16 LEU B N 1
ATOM 1274 C CA . LEU B 1 16 ? -8.984 5.441 -11.414 1 86.5 16 LEU B CA 1
ATOM 1275 C C . LEU B 1 16 ? -8.109 4.445 -12.172 1 86.5 16 LEU B C 1
ATOM 1277 O O . LEU B 1 16 ? -7.922 4.574 -13.383 1 86.5 16 LEU B O 1
ATOM 1281 N N . GLU B 1 17 ? -7.559 3.523 -11.398 1 86.25 17 GLU B N 1
ATOM 1282 C CA . GLU B 1 17 ? -6.602 2.594 -11.992 1 86.25 17 GLU B CA 1
ATOM 1283 C C . GLU B 1 17 ? -7.316 1.494 -12.773 1 86.25 17 GLU B C 1
ATOM 1285 O O . GLU B 1 17 ? -8.391 1.044 -12.383 1 86.25 17 GLU B O 1
ATOM 1290 N N . HIS B 1 18 ? -6.652 1.206 -13.883 1 84.06 18 HIS B N 1
ATOM 1291 C CA . HIS B 1 18 ? -7.117 0.078 -14.688 1 84.06 18 HIS B CA 1
ATOM 1292 C C . HIS B 1 18 ? -6.156 -1.102 -14.578 1 84.06 18 HIS B C 1
ATOM 1294 O O . HIS B 1 18 ? -5.27 -1.263 -15.422 1 84.06 18 HIS B O 1
ATOM 1300 N N . THR B 1 19 ? -6.285 -1.764 -13.516 1 85.62 19 THR B N 1
ATOM 1301 C CA . THR B 1 19 ? -5.426 -2.928 -13.336 1 85.62 19 THR B CA 1
ATOM 1302 C C . THR B 1 19 ? -6.129 -4.199 -13.805 1 85.62 19 THR B C 1
ATOM 1304 O O . THR B 1 19 ? -7.352 -4.309 -13.703 1 85.62 19 THR B O 1
ATOM 1307 N N . GLN B 1 20 ? -5.309 -5.105 -14.297 1 85 20 GLN B N 1
ATOM 1308 C CA . GLN B 1 20 ? -5.855 -6.375 -14.766 1 85 20 GLN B CA 1
ATOM 1309 C C . GLN B 1 20 ? -6.387 -7.203 -13.594 1 85 20 GLN B C 1
ATOM 1311 O O . GLN B 1 20 ? -7.445 -7.824 -13.703 1 85 20 GLN B O 1
ATOM 1316 N N . ILE B 1 21 ? -5.582 -7.184 -12.531 1 93.69 21 ILE B N 1
ATOM 1317 C CA . ILE B 1 21 ? -6.051 -7.938 -11.375 1 93.69 21 ILE B CA 1
ATOM 1318 C C . ILE B 1 21 ? -5.93 -7.078 -10.117 1 93.69 21 ILE B C 1
ATOM 1320 O O . ILE B 1 21 ? -5.094 -6.176 -10.055 1 93.69 21 ILE B O 1
ATOM 1324 N N . THR B 1 22 ? -6.789 -7.355 -9.133 1 94.62 22 THR B N 1
ATOM 1325 C CA . THR B 1 22 ? -6.832 -6.645 -7.863 1 94.62 22 THR B CA 1
ATOM 1326 C C . THR B 1 22 ? -5.703 -7.113 -6.945 1 94.62 22 THR B C 1
ATOM 1328 O O . THR B 1 22 ? -5.043 -8.117 -7.227 1 94.62 22 THR B O 1
ATOM 1331 N N . SER B 1 23 ? -5.465 -6.355 -5.871 1 95.38 23 SER B N 1
ATOM 1332 C CA . SER B 1 23 ? -4.461 -6.742 -4.883 1 95.38 23 SER B CA 1
ATOM 1333 C C . SER B 1 23 ? -4.754 -8.125 -4.309 1 95.38 23 SER B C 1
ATOM 1335 O O . SER B 1 23 ? -3.836 -8.906 -4.07 1 95.38 23 SER B O 1
ATOM 1337 N N . SER B 1 24 ? -6.055 -8.367 -4.062 1 95.06 24 SER B N 1
ATOM 1338 C CA . SER B 1 24 ? -6.43 -9.68 -3.549 1 95.06 24 SER B CA 1
ATOM 1339 C C . SER B 1 24 ? -6.09 -10.781 -4.547 1 95.06 24 SER B C 1
ATOM 1341 O O . SER B 1 24 ? -5.578 -11.836 -4.168 1 95.06 24 SER B O 1
ATOM 1343 N N . MET B 1 25 ? -6.371 -10.547 -5.766 1 97 25 MET B N 1
ATOM 1344 C CA . MET B 1 25 ? -6.039 -11.523 -6.801 1 97 25 MET B CA 1
ATOM 1345 C C . MET B 1 25 ? -4.531 -11.75 -6.867 1 97 25 MET B C 1
ATOM 1347 O O . MET B 1 25 ? -4.082 -12.875 -7.09 1 97 25 MET B O 1
ATOM 1351 N N . GLU B 1 26 ? -3.803 -10.688 -6.723 1 97.75 26 GLU B N 1
ATOM 1352 C CA . GLU B 1 26 ? -2.35 -10.82 -6.688 1 97.75 26 GLU B CA 1
ATOM 1353 C C . GLU B 1 26 ? -1.91 -11.742 -5.551 1 97.75 26 GLU B C 1
ATOM 1355 O O . GLU B 1 26 ? -1.044 -12.602 -5.742 1 97.75 26 GLU B O 1
ATOM 1360 N N . ASP B 1 27 ? -2.49 -11.555 -4.387 1 97.5 27 ASP B N 1
ATOM 1361 C CA . ASP B 1 27 ? -2.152 -12.391 -3.234 1 97.5 27 ASP B CA 1
ATOM 1362 C C . ASP B 1 27 ? -2.4 -13.867 -3.531 1 97.5 27 ASP B C 1
ATOM 1364 O O . ASP B 1 27 ? -1.574 -14.719 -3.203 1 97.5 27 ASP B O 1
ATOM 1368 N N . TYR B 1 28 ? -3.504 -14.148 -4.129 1 97.75 28 TYR B N 1
ATOM 1369 C CA . TYR B 1 28 ? -3.854 -15.523 -4.453 1 97.75 28 TYR B CA 1
ATOM 1370 C C . TYR B 1 28 ? -2.898 -16.109 -5.488 1 97.75 28 TYR B C 1
ATOM 1372 O O . TYR B 1 28 ? -2.424 -17.234 -5.344 1 97.75 28 TYR B O 1
ATOM 1380 N N . LEU B 1 29 ? -2.668 -15.352 -6.531 1 98.19 29 LEU B N 1
ATOM 1381 C CA . LEU B 1 29 ? -1.775 -15.828 -7.582 1 98.19 29 LEU B CA 1
ATOM 1382 C C . LEU B 1 29 ? -0.375 -16.078 -7.035 1 98.19 29 LEU B C 1
ATOM 1384 O O . LEU B 1 29 ? 0.274 -17.062 -7.402 1 98.19 29 LEU B O 1
ATOM 1388 N N . GLU B 1 30 ? 0.061 -15.172 -6.238 1 97.81 30 GLU B N 1
ATOM 1389 C CA . GLU B 1 30 ? 1.355 -15.336 -5.586 1 97.81 30 GLU B CA 1
ATOM 1390 C C . GLU B 1 30 ? 1.413 -16.641 -4.805 1 97.81 30 GLU B C 1
ATOM 1392 O O . GLU B 1 30 ? 2.395 -17.391 -4.891 1 97.81 30 GLU B O 1
ATOM 1397 N N . MET B 1 31 ? 0.393 -16.922 -4.012 1 97.38 31 MET B N 1
ATOM 1398 C CA . MET B 1 31 ? 0.362 -18.125 -3.188 1 97.38 31 MET B CA 1
ATOM 1399 C C . MET B 1 31 ? 0.282 -19.375 -4.055 1 97.38 31 MET B C 1
ATOM 1401 O O . MET B 1 31 ? 0.96 -20.359 -3.781 1 97.38 31 MET B O 1
ATOM 1405 N N . ILE B 1 32 ? -0.484 -19.297 -5.031 1 97.62 32 ILE B N 1
ATOM 1406 C CA . ILE B 1 32 ? -0.59 -20.406 -5.965 1 97.62 32 ILE B CA 1
ATOM 1407 C C . ILE B 1 32 ? 0.784 -20.719 -6.551 1 97.62 32 ILE B C 1
ATOM 1409 O O . ILE B 1 32 ? 1.187 -21.891 -6.617 1 97.62 32 ILE B O 1
ATOM 1413 N N . CYS B 1 33 ? 1.462 -19.688 -6.957 1 97.5 33 CYS B N 1
ATOM 1414 C CA . CYS B 1 33 ? 2.785 -19.859 -7.547 1 97.5 33 CYS B CA 1
ATOM 1415 C C . CYS B 1 33 ? 3.77 -20.422 -6.531 1 97.5 33 CYS B C 1
ATOM 1417 O O . CYS B 1 33 ? 4.613 -21.25 -6.871 1 97.5 33 CYS B O 1
ATOM 1419 N N . ARG B 1 34 ? 3.682 -19.984 -5.328 1 96.5 34 ARG B N 1
ATOM 1420 C CA . ARG B 1 34 ? 4.539 -20.5 -4.266 1 96.5 34 ARG B CA 1
ATOM 1421 C C . ARG B 1 34 ? 4.332 -22 -4.074 1 96.5 34 ARG B C 1
ATOM 1423 O O . ARG B 1 34 ? 5.297 -22.75 -4.02 1 96.5 34 ARG B O 1
ATOM 1430 N N . ILE B 1 35 ? 3.127 -22.391 -3.926 1 95.38 35 ILE B N 1
ATOM 1431 C CA . ILE B 1 35 ? 2.785 -23.797 -3.713 1 95.38 35 ILE B CA 1
ATOM 1432 C C . ILE B 1 35 ? 3.234 -24.625 -4.914 1 95.38 35 ILE B C 1
ATOM 1434 O O . ILE B 1 35 ? 3.801 -25.719 -4.75 1 95.38 35 ILE B O 1
ATOM 1438 N N . HIS B 1 36 ? 2.986 -24.062 -6.066 1 94.38 36 HIS B N 1
ATOM 1439 C CA . HIS B 1 36 ? 3.391 -24.719 -7.301 1 94.38 36 HIS B CA 1
ATOM 1440 C C . HIS B 1 36 ? 4.898 -24.953 -7.332 1 94.38 36 HIS B C 1
ATOM 1442 O O . HIS B 1 36 ? 5.352 -26.031 -7.715 1 94.38 36 HIS B O 1
ATOM 1448 N N . ARG B 1 37 ? 5.605 -24 -6.965 1 94 37 ARG B N 1
ATOM 1449 C CA . ARG B 1 37 ? 7.062 -24.094 -6.957 1 94 37 ARG B CA 1
ATOM 1450 C C . ARG B 1 37 ? 7.539 -25.156 -5.984 1 94 37 ARG B C 1
ATOM 1452 O O . ARG B 1 37 ? 8.586 -25.781 -6.199 1 94 37 ARG B O 1
ATOM 1459 N N . ASP B 1 38 ? 6.777 -25.375 -5.004 1 93.38 38 ASP B N 1
ATOM 1460 C CA . ASP B 1 38 ? 7.133 -26.375 -3.994 1 93.38 38 ASP B CA 1
ATOM 1461 C C . ASP B 1 38 ? 6.797 -27.781 -4.469 1 93.38 38 ASP B C 1
ATOM 1463 O O . ASP B 1 38 ? 7.09 -28.766 -3.781 1 93.38 38 ASP B O 1
ATOM 1467 N N . GLY B 1 39 ? 6.195 -27.875 -5.58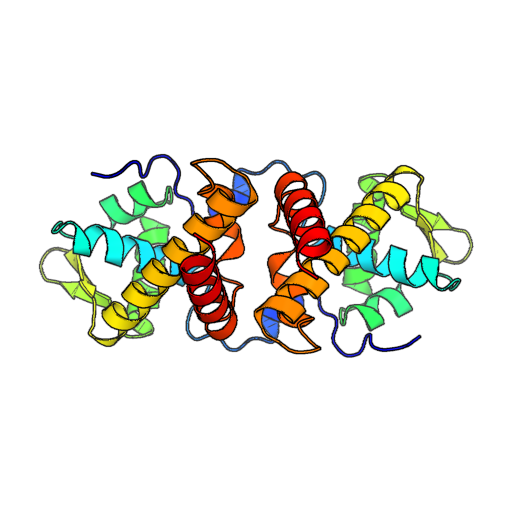6 1 91.44 39 GLY B N 1
ATOM 1468 C CA . GLY B 1 39 ? 5.91 -29.172 -6.176 1 91.44 39 GLY B CA 1
ATOM 1469 C C . GLY B 1 39 ? 4.641 -29.812 -5.637 1 91.44 39 GLY B C 1
ATOM 1470 O O . GLY B 1 39 ? 4.418 -31.016 -5.812 1 91.44 39 GLY B O 1
ATOM 1471 N N . GLN B 1 40 ? 3.844 -29.062 -4.973 1 90.69 40 GLN B N 1
ATOM 1472 C CA . GLN B 1 40 ? 2.605 -29.578 -4.391 1 90.69 40 GLN B CA 1
ATOM 1473 C C . GLN B 1 40 ? 1.399 -29.203 -5.246 1 90.69 40 GLN B C 1
ATOM 1475 O O . GLN B 1 40 ? 1.405 -28.172 -5.914 1 90.69 40 GLN B O 1
ATOM 1480 N N . PRO B 1 41 ? 0.505 -30.109 -5.266 1 92.75 41 PRO B N 1
ATOM 1481 C CA . PRO B 1 41 ? -0.74 -29.703 -5.922 1 92.75 41 PRO B CA 1
ATOM 1482 C C . PRO B 1 41 ? -1.428 -28.531 -5.203 1 92.75 41 PRO B C 1
ATOM 1484 O O . PRO B 1 41 ? -1.424 -28.484 -3.971 1 92.75 41 PRO B O 1
ATOM 1487 N N . VAL B 1 42 ? -1.924 -27.625 -5.992 1 95.56 42 VAL B N 1
ATOM 1488 C CA . VAL B 1 42 ? -2.643 -26.5 -5.41 1 95.56 42 VAL B CA 1
ATOM 1489 C C . VAL B 1 42 ? -4.125 -26.844 -5.285 1 95.56 42 VAL B C 1
ATOM 1491 O O . VAL B 1 42 ? -4.832 -26.938 -6.289 1 95.56 42 VAL B O 1
ATOM 1494 N N . ARG B 1 43 ? -4.562 -27 -4.051 1 95.62 43 ARG B N 1
ATOM 1495 C CA . ARG B 1 43 ? -5.973 -27.234 -3.773 1 95.62 43 ARG B CA 1
ATOM 1496 C C . ARG B 1 43 ? -6.609 -26.031 -3.096 1 95.62 43 ARG B C 1
ATOM 1498 O O . ARG B 1 43 ? -5.938 -25.297 -2.354 1 95.62 43 ARG B O 1
ATOM 1505 N N . ILE B 1 44 ? -7.945 -25.891 -3.367 1 96.31 44 ILE B N 1
ATOM 1506 C CA . ILE B 1 44 ? -8.672 -24.766 -2.82 1 96.31 44 ILE B CA 1
ATOM 1507 C C . ILE B 1 44 ? -8.539 -24.734 -1.299 1 96.31 44 ILE B C 1
ATOM 1509 O O . ILE B 1 44 ? -8.32 -23.688 -0.703 1 96.31 44 ILE B O 1
ATOM 1513 N N . LYS B 1 45 ? -8.633 -25.891 -0.752 1 95 45 LYS B N 1
ATOM 1514 C CA . LYS B 1 45 ? -8.555 -25.984 0.703 1 95 45 LYS B CA 1
ATOM 1515 C C . LYS B 1 45 ? -7.199 -25.516 1.215 1 95 45 LYS B C 1
ATOM 1517 O O . LYS B 1 45 ? -7.125 -24.75 2.178 1 95 45 LYS B O 1
ATOM 1522 N N . GLU B 1 46 ? -6.16 -25.984 0.656 1 94.06 46 GLU B N 1
ATOM 1523 C CA . GLU B 1 46 ? -4.809 -25.594 1.048 1 94.06 46 GLU B CA 1
ATOM 1524 C C . GLU B 1 46 ? -4.57 -24.109 0.813 1 94.06 46 GLU B C 1
ATOM 1526 O O . GLU B 1 46 ? -3.967 -23.438 1.649 1 94.06 46 GLU B O 1
ATOM 1531 N N . LEU B 1 47 ? -5.027 -23.656 -0.327 1 96 47 LEU B N 1
ATOM 1532 C CA . LEU B 1 47 ? -4.902 -22.234 -0.659 1 96 47 LEU B CA 1
ATOM 1533 C C . LEU B 1 47 ? -5.59 -21.375 0.388 1 96 47 LEU B C 1
ATOM 1535 O O . LEU B 1 47 ? -5.016 -20.391 0.862 1 96 47 LEU B O 1
ATOM 1539 N N . ALA B 1 48 ? -6.816 -21.766 0.742 1 96.56 48 ALA B N 1
ATOM 1540 C CA . ALA B 1 48 ? -7.586 -21.047 1.751 1 96.56 48 ALA B CA 1
ATOM 1541 C C . ALA B 1 48 ? -6.867 -21.047 3.096 1 96.56 48 ALA B C 1
ATOM 1543 O O . ALA B 1 48 ? -6.812 -20.016 3.777 1 96.56 48 ALA B O 1
ATOM 1544 N N . GLU B 1 49 ? -6.266 -22.156 3.455 1 95.69 49 GLU B N 1
ATOM 1545 C CA . GLU B 1 49 ? -5.535 -22.281 4.711 1 95.69 49 GLU B CA 1
ATOM 1546 C C . GLU B 1 49 ? -4.297 -21.391 4.723 1 95.69 49 GLU B C 1
ATOM 1548 O O . GLU B 1 49 ? -4.035 -20.688 5.703 1 95.69 49 GLU B O 1
ATOM 1553 N N . CYS B 1 50 ? -3.596 -21.359 3.631 1 95.06 50 CYS B N 1
ATOM 1554 C CA . CYS B 1 50 ? -2.365 -20.578 3.533 1 95.06 50 CYS B CA 1
ATOM 1555 C C . CYS B 1 50 ? -2.658 -19.078 3.613 1 95.06 50 CYS B C 1
ATOM 1557 O O . CYS B 1 50 ?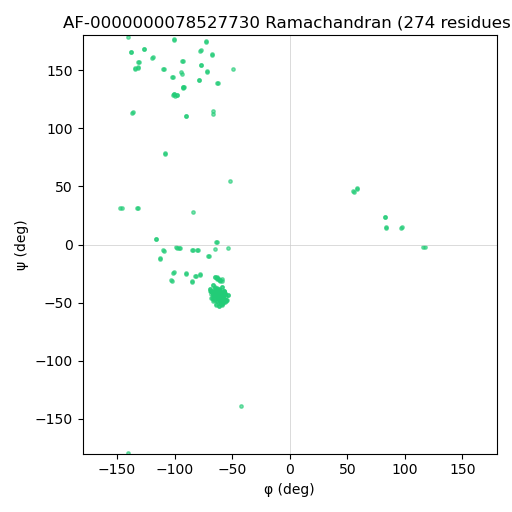 -1.865 -18.328 4.168 1 95.06 50 CYS B O 1
ATOM 1559 N N . LEU B 1 51 ? -3.777 -18.688 3.068 1 96.19 51 LEU B N 1
ATOM 1560 C CA . LEU B 1 51 ? -4.105 -17.266 3.01 1 96.19 51 LEU B CA 1
ATOM 1561 C C . LEU B 1 51 ? -5 -16.859 4.18 1 96.19 51 LEU B C 1
ATOM 1563 O O . LEU B 1 51 ? -5.348 -15.695 4.328 1 96.19 51 LEU B O 1
ATOM 1567 N N . HIS B 1 52 ? -5.395 -17.812 5.012 1 96.12 52 HIS B N 1
ATOM 1568 C CA . HIS B 1 52 ? -6.254 -17.578 6.168 1 96.12 52 HIS B CA 1
ATOM 1569 C C . HIS B 1 52 ? -7.582 -16.953 5.754 1 96.12 52 HIS B C 1
ATOM 1571 O O . HIS B 1 52 ? -8 -15.938 6.32 1 96.12 52 HIS B O 1
ATOM 1577 N N . VAL B 1 53 ? -8.172 -17.531 4.781 1 96.81 53 VAL B N 1
ATOM 1578 C CA . VAL B 1 53 ? -9.492 -17.125 4.316 1 96.81 53 VAL B CA 1
ATOM 1579 C C . VAL B 1 53 ? -10.43 -18.328 4.293 1 96.81 53 VAL B C 1
ATOM 1581 O O . VAL B 1 53 ? -9.984 -19.469 4.453 1 96.81 53 VAL B O 1
ATOM 1584 N N . LYS B 1 54 ? -11.688 -18.094 4.133 1 96.62 54 LYS B N 1
ATOM 1585 C CA . LYS B 1 54 ? -12.664 -19.172 3.996 1 96.62 54 LYS B CA 1
ATOM 1586 C C . LYS B 1 54 ? -12.539 -19.859 2.645 1 96.62 54 LYS B C 1
ATOM 1588 O O . LYS B 1 54 ? -12.258 -19.219 1.633 1 96.62 54 LYS B O 1
ATOM 1593 N N . PRO B 1 55 ? -12.836 -21.109 2.607 1 96.88 55 PRO B N 1
ATOM 1594 C CA . PRO B 1 55 ? -12.773 -21.828 1.337 1 96.88 55 PRO B CA 1
ATOM 1595 C C . PRO B 1 55 ? -13.68 -21.234 0.265 1 96.88 55 PRO B C 1
ATOM 1597 O O . PRO B 1 55 ? -13.32 -21.219 -0.915 1 96.88 55 PRO B O 1
ATOM 1600 N N . SER B 1 56 ? -14.789 -20.766 0.632 1 97.5 56 SER B N 1
ATOM 1601 C CA . SER B 1 56 ? -15.703 -20.141 -0.323 1 97.5 56 SER B CA 1
ATOM 1602 C C . SER B 1 56 ? -15.078 -18.922 -0.972 1 97.5 56 SER B C 1
ATOM 1604 O O . SER B 1 56 ? -15.242 -18.688 -2.172 1 97.5 56 SER B O 1
ATOM 1606 N N . SER B 1 57 ? -14.352 -18.109 -0.224 1 96.56 57 SER B N 1
ATOM 1607 C CA . SER B 1 57 ? -13.648 -16.938 -0.74 1 96.56 57 SER B CA 1
ATOM 1608 C C . SER B 1 57 ? -12.531 -17.344 -1.697 1 96.56 57 SER B C 1
ATOM 1610 O O . SER B 1 57 ? -12.367 -16.719 -2.754 1 96.56 57 SER B O 1
ATOM 1612 N N . ALA B 1 58 ? -11.852 -18.375 -1.223 1 96.94 58 ALA B N 1
ATOM 1613 C CA . ALA B 1 58 ? -10.766 -18.859 -2.068 1 96.94 58 ALA B CA 1
ATOM 1614 C C . ALA B 1 58 ? -11.297 -19.359 -3.408 1 96.94 58 ALA B C 1
ATOM 1616 O O . ALA B 1 58 ? -10.719 -19.062 -4.457 1 96.94 58 ALA B O 1
ATOM 1617 N N . SER B 1 59 ? -12.383 -20.062 -3.389 1 96.75 59 SER B N 1
ATOM 1618 C CA . SER B 1 59 ? -12.977 -20.578 -4.613 1 96.75 59 SER B CA 1
ATOM 1619 C C . SER B 1 59 ? -13.406 -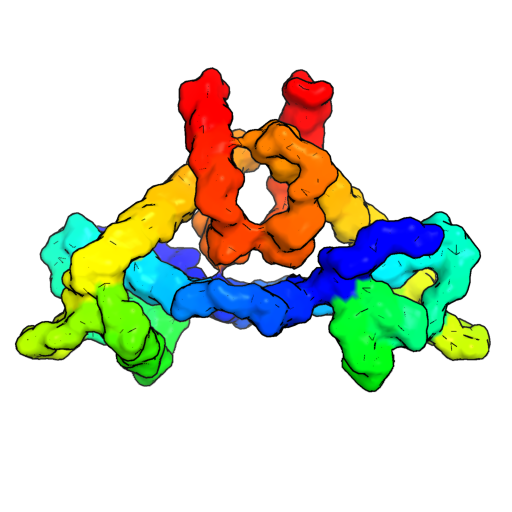19.438 -5.543 1 96.75 59 SER B C 1
ATOM 1621 O O . SER B 1 59 ? -13.148 -19.5 -6.75 1 96.75 59 SER B O 1
ATOM 1623 N N . LYS B 1 60 ? -14.055 -18.516 -4.969 1 97.5 60 LYS B N 1
ATOM 1624 C CA . LYS B 1 60 ? -14.508 -17.359 -5.746 1 97.5 60 LYS B CA 1
ATOM 1625 C C . LYS B 1 60 ? -13.328 -16.641 -6.395 1 97.5 60 LYS B C 1
ATOM 1627 O O . LYS B 1 60 ? -13.383 -16.297 -7.574 1 97.5 60 LYS B O 1
ATOM 1632 N N . MET B 1 61 ? -12.328 -16.438 -5.676 1 97.38 61 MET B N 1
ATOM 1633 C CA . MET B 1 61 ? -11.172 -15.688 -6.164 1 97.38 61 MET B CA 1
ATOM 1634 C C . MET B 1 61 ? -10.43 -16.469 -7.238 1 97.38 61 MET B C 1
ATOM 1636 O O . MET B 1 61 ? -9.953 -15.898 -8.219 1 97.38 61 MET B O 1
ATOM 1640 N N . VAL B 1 62 ? -10.312 -17.734 -7.035 1 97.75 62 VAL B N 1
ATOM 1641 C CA . VAL B 1 62 ? -9.695 -18.578 -8.062 1 97.75 62 VAL B CA 1
ATOM 1642 C C . VAL B 1 62 ? -10.531 -18.531 -9.336 1 97.75 62 VAL B C 1
ATOM 1644 O O . VAL B 1 62 ? -9.992 -18.531 -10.445 1 97.75 62 VAL B O 1
ATOM 1647 N N . GLY B 1 63 ? -11.82 -18.562 -9.133 1 97.44 63 GLY B N 1
ATOM 1648 C CA . GLY B 1 63 ? -12.695 -18.375 -10.273 1 97.44 63 GLY B CA 1
ATOM 1649 C C . GLY B 1 63 ? -12.43 -17.078 -11.023 1 97.44 63 GLY B C 1
ATOM 1650 O O . GLY B 1 63 ? -12.43 -17.062 -12.258 1 97.44 63 GLY B O 1
ATOM 1651 N N . ASN B 1 64 ? -12.219 -15.992 -10.336 1 97.81 64 ASN B N 1
ATOM 1652 C CA . ASN B 1 64 ? -11.891 -14.703 -10.953 1 97.81 64 ASN B CA 1
ATOM 1653 C C . ASN B 1 64 ? -10.57 -14.766 -11.711 1 97.81 64 ASN B C 1
ATOM 1655 O O . ASN B 1 64 ? -10.453 -14.203 -12.805 1 97.81 64 ASN B O 1
ATOM 1659 N N . LEU B 1 65 ? -9.625 -15.438 -11.141 1 98.31 65 LEU B N 1
ATOM 1660 C CA . LEU B 1 65 ? -8.336 -15.609 -11.805 1 98.31 65 LEU B CA 1
ATOM 1661 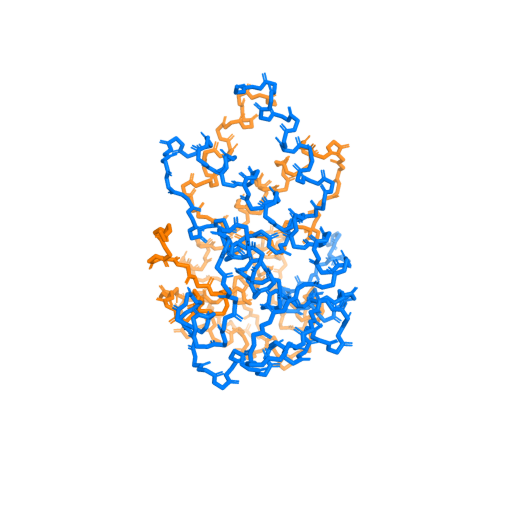C C . LEU B 1 65 ? -8.492 -16.422 -13.094 1 98.31 65 LEU B C 1
ATOM 1663 O O . LEU B 1 65 ? -7.824 -16.125 -14.086 1 98.31 65 LEU B O 1
ATOM 1667 N N . ARG B 1 66 ? -9.312 -17.375 -12.992 1 97.94 66 ARG B N 1
ATOM 1668 C CA . ARG B 1 66 ? -9.586 -18.172 -14.18 1 97.94 66 ARG B CA 1
ATOM 1669 C C . ARG B 1 66 ? -10.211 -17.328 -15.281 1 97.94 66 ARG B C 1
ATOM 1671 O O . ARG B 1 66 ? -9.82 -17.438 -16.453 1 97.94 66 ARG B O 1
ATOM 1678 N N . LYS B 1 67 ? -11.172 -16.531 -14.875 1 97.56 67 LYS B N 1
ATOM 1679 C CA . LYS B 1 67 ? -11.828 -15.641 -15.836 1 97.56 67 LYS B CA 1
ATOM 1680 C C . LYS B 1 67 ? -10.82 -14.703 -16.484 1 97.56 67 LYS B C 1
ATOM 1682 O O . LYS B 1 67 ? -10.984 -14.328 -17.656 1 97.56 67 LYS B O 1
ATOM 1687 N N . GLN B 1 68 ? -9.75 -14.352 -15.789 1 97.38 68 GLN B N 1
ATOM 1688 C CA . GLN B 1 68 ? -8.703 -13.477 -16.312 1 97.38 68 GLN B CA 1
ATOM 1689 C C . GLN B 1 68 ? -7.68 -14.266 -17.109 1 97.38 68 GLN B C 1
ATOM 1691 O O . GLN B 1 68 ? -6.703 -13.703 -17.609 1 97.38 68 GLN B O 1
ATOM 1696 N N . GLY B 1 69 ? -7.816 -15.586 -17.125 1 97.88 69 GLY B N 1
ATOM 1697 C CA . GLY B 1 69 ? -6.949 -16.438 -17.922 1 97.88 69 GLY B CA 1
ATOM 1698 C C . GLY B 1 69 ? -5.629 -16.734 -17.234 1 97.88 69 GLY B C 1
ATOM 1699 O O . GLY B 1 69 ? -4.645 -17.078 -17.906 1 97.88 69 GLY B O 1
ATOM 1700 N N . LEU B 1 70 ? -5.566 -16.641 -15.922 1 98.56 70 LEU B N 1
ATOM 1701 C CA . LEU B 1 70 ? -4.301 -16.781 -15.211 1 98.56 70 LEU B CA 1
ATOM 1702 C C . LEU B 1 70 ? -4.152 -18.172 -14.609 1 98.56 70 LEU B C 1
ATOM 1704 O O . LEU B 1 70 ? -3.037 -18.609 -14.328 1 98.56 70 LEU B O 1
ATOM 1708 N N . VAL B 1 71 ? -5.32 -18.828 -14.391 1 98.44 71 VAL B N 1
ATOM 1709 C CA . VAL B 1 71 ? -5.277 -20.172 -13.836 1 98.44 71 VAL B CA 1
ATOM 1710 C C . VAL B 1 71 ? -6.297 -21.062 -14.555 1 98.44 71 VAL B C 1
ATOM 1712 O O . VAL B 1 71 ? -7.145 -20.562 -15.305 1 98.44 71 VAL B O 1
ATOM 1715 N N . CYS B 1 72 ? -6.156 -22.359 -14.359 1 97.06 72 CYS B N 1
ATOM 1716 C CA . CYS B 1 72 ? -7.086 -23.375 -14.844 1 97.06 72 CYS B CA 1
ATOM 1717 C C . CYS B 1 72 ? -7.41 -24.391 -13.758 1 97.06 72 CYS B C 1
ATOM 1719 O O . CYS B 1 72 ? -6.637 -24.562 -12.812 1 97.06 72 CYS B O 1
ATOM 1721 N N . PHE B 1 73 ? -8.602 -24.891 -13.93 1 92.94 73 PHE B N 1
ATOM 1722 C CA . PHE B 1 73 ? -8.938 -26.016 -13.07 1 92.94 73 PHE B CA 1
ATOM 1723 C C . PHE B 1 73 ? -8.586 -27.328 -13.742 1 92.94 73 PHE B C 1
ATOM 1725 O O . PHE B 1 73 ? -8.797 -27.5 -14.945 1 92.94 73 PHE B O 1
ATOM 1732 N N . GLU B 1 74 ? -7.969 -28.188 -12.922 1 88.31 74 GLU B N 1
ATOM 1733 C CA . GLU B 1 74 ? -7.617 -29.516 -13.422 1 88.31 74 GLU B CA 1
ATOM 1734 C C . GLU B 1 74 ? -8.625 -30.562 -12.961 1 88.31 74 GLU B C 1
ATOM 1736 O O . GLU B 1 74 ? -9.477 -30.281 -12.117 1 88.31 74 GLU B O 1
ATOM 1741 N N . LYS B 1 75 ? -8.203 -31.766 -13.578 1 79.12 75 LYS B N 1
ATOM 1742 C CA . LYS B 1 75 ? -8.953 -32.938 -13.156 1 79.12 75 LYS B CA 1
ATOM 1743 C C . LYS B 1 75 ? -8.688 -33.25 -11.688 1 79.12 75 LYS B C 1
ATOM 1745 O O . LYS B 1 75 ? -7.59 -33.031 -11.18 1 79.12 75 LYS B O 1
ATOM 1750 N N . TYR B 1 76 ? -9.562 -33.188 -10.781 1 81.75 76 TYR B N 1
ATOM 1751 C CA . TYR B 1 76 ? -9.453 -33.594 -9.383 1 81.75 76 TYR B CA 1
ATOM 1752 C C . TYR B 1 76 ? -9.586 -32.375 -8.469 1 81.75 76 TYR B C 1
ATOM 1754 O O . TYR B 1 76 ? -9.32 -32.469 -7.27 1 81.75 76 TYR B O 1
ATOM 1762 N N . GLY B 1 77 ? -9.703 -31.406 -9.156 1 86.38 77 GLY B N 1
ATOM 1763 C CA . GLY B 1 77 ? -10.055 -30.266 -8.328 1 86.38 77 GLY B CA 1
ATOM 1764 C C . GLY B 1 77 ? -8.859 -29.406 -7.957 1 86.38 77 GLY B C 1
ATOM 1765 O O . GLY B 1 77 ? -8.906 -28.656 -6.98 1 86.38 77 GLY B O 1
ATOM 1766 N N . THR B 1 78 ? -7.711 -29.656 -8.719 1 94.69 78 THR B N 1
ATOM 1767 C CA . THR B 1 78 ? -6.539 -28.844 -8.43 1 94.69 78 THR B CA 1
ATOM 1768 C C . THR B 1 78 ? -6.488 -27.625 -9.359 1 94.69 78 THR B C 1
ATOM 1770 O O . THR B 1 78 ? -7.168 -27.594 -10.391 1 94.69 78 THR B O 1
ATOM 1773 N N . VAL B 1 79 ? -5.754 -26.594 -8.898 1 97.31 79 VAL B N 1
ATOM 1774 C CA . VAL B 1 79 ? -5.566 -25.375 -9.664 1 97.31 79 VAL B CA 1
ATOM 1775 C C . VAL B 1 79 ? -4.199 -25.391 -10.352 1 97.31 79 VAL B C 1
ATOM 1777 O O . VAL B 1 79 ? -3.195 -25.75 -9.734 1 97.31 79 VAL B O 1
ATOM 1780 N N . SER B 1 80 ? -4.145 -25.125 -11.617 1 96.69 80 SER B N 1
ATOM 1781 C CA . SER B 1 80 ? -2.875 -25.016 -12.328 1 96.69 80 SER B CA 1
ATOM 1782 C C . SER B 1 80 ? -2.709 -23.625 -12.938 1 96.69 80 SER B C 1
ATOM 1784 O O . SER B 1 80 ? -3.689 -22.906 -13.133 1 96.69 80 SER B O 1
ATOM 1786 N N . LEU B 1 81 ? -1.491 -23.297 -13.242 1 98.06 81 LEU B N 1
ATOM 1787 C CA . LEU B 1 81 ? -1.164 -22 -13.828 1 98.06 81 LEU B CA 1
ATOM 1788 C C . LEU B 1 81 ? -1.147 -22.078 -15.352 1 98.06 81 LEU B C 1
ATOM 1790 O O . LEU B 1 81 ? -0.649 -23.047 -15.922 1 98.06 81 LEU B O 1
ATOM 1794 N N . THR B 1 82 ? -1.793 -21.047 -15.984 1 98.19 82 THR B N 1
ATOM 1795 C CA . THR B 1 82 ? -1.523 -20.844 -17.406 1 98.19 82 THR B CA 1
ATOM 1796 C C . THR B 1 82 ? -0.126 -20.266 -17.625 1 98.19 82 THR B C 1
ATOM 1798 O O . THR B 1 82 ? 0.573 -19.953 -16.656 1 98.19 82 THR B O 1
ATOM 1801 N N . GLU B 1 83 ? 0.254 -20.156 -18.906 1 98.19 83 GLU B N 1
ATOM 1802 C CA . GLU B 1 83 ? 1.534 -19.516 -19.188 1 98.19 83 GLU B CA 1
ATOM 1803 C C . GLU B 1 83 ? 1.555 -18.078 -18.672 1 98.19 83 GLU B C 1
ATOM 1805 O O . GLU B 1 83 ? 2.531 -17.641 -18.062 1 98.19 83 GLU B O 1
ATOM 1810 N N . GLU B 1 84 ? 0.486 -17.391 -18.906 1 98.25 84 GLU B N 1
ATOM 1811 C CA . GLU B 1 84 ? 0.365 -16.016 -18.438 1 98.25 84 GLU B CA 1
ATOM 1812 C C . GLU B 1 84 ? 0.344 -15.945 -16.922 1 98.25 84 GLU B C 1
ATOM 1814 O O . GLU B 1 84 ? 0.949 -15.047 -16.328 1 98.25 84 GLU B O 1
ATOM 1819 N N . GLY B 1 85 ? -0.386 -16.875 -16.312 1 98.25 85 GLY B N 1
ATOM 1820 C CA . GLY B 1 85 ? -0.436 -16.938 -14.859 1 98.25 85 GLY B CA 1
ATOM 1821 C C . GLY B 1 85 ? 0.919 -17.203 -14.234 1 98.25 85 GLY B C 1
ATOM 1822 O O . GLY B 1 85 ? 1.253 -16.609 -13.203 1 98.25 85 GLY B O 1
ATOM 1823 N N . LEU B 1 86 ? 1.643 -18.047 -14.898 1 98 86 LEU B N 1
ATOM 1824 C CA . LEU B 1 86 ? 2.979 -18.359 -14.406 1 98 86 LEU B CA 1
ATOM 1825 C C . LEU B 1 86 ? 3.904 -17.156 -14.531 1 98 86 LEU B C 1
ATOM 1827 O O . LEU B 1 86 ? 4.648 -16.844 -13.602 1 98 86 LEU B O 1
ATOM 1831 N N . GLU B 1 87 ? 3.873 -16.516 -15.648 1 98.12 87 GLU B N 1
ATOM 1832 C CA . GLU B 1 87 ? 4.707 -15.336 -15.867 1 98.12 87 GLU B CA 1
ATOM 1833 C C . GLU B 1 87 ? 4.398 -14.242 -14.859 1 98.12 87 GLU B C 1
ATOM 1835 O O . GLU B 1 87 ? 5.309 -13.688 -14.234 1 98.12 87 GLU B O 1
ATOM 1840 N N . LEU B 1 88 ? 3.17 -13.945 -14.664 1 98.12 88 LEU B N 1
ATOM 1841 C CA . LEU B 1 88 ? 2.758 -12.914 -13.719 1 98.12 88 LEU B CA 1
ATOM 1842 C C . LEU B 1 88 ? 3.078 -13.336 -12.289 1 98.12 88 LEU B C 1
ATOM 1844 O O . LEU B 1 88 ? 3.578 -12.531 -11.492 1 98.12 88 LEU B O 1
ATOM 1848 N N . GLY B 1 89 ? 2.74 -14.562 -11.969 1 98.12 89 GLY B N 1
ATOM 1849 C CA . GLY B 1 89 ? 3.039 -15.078 -10.641 1 98.12 89 GLY B CA 1
ATOM 1850 C C . GLY B 1 89 ? 4.512 -15.008 -10.289 1 98.12 89 GLY B C 1
ATOM 1851 O O . GLY B 1 89 ? 4.871 -14.648 -9.164 1 98.12 89 GLY B O 1
ATOM 1852 N N . GLU B 1 90 ? 5.34 -15.344 -11.227 1 97.88 90 GLU B N 1
ATOM 1853 C CA . GLU B 1 90 ? 6.781 -15.266 -11.023 1 97.88 90 GLU B CA 1
ATOM 1854 C C . GLU B 1 90 ? 7.23 -13.828 -10.773 1 97.88 90 GLU B C 1
ATOM 1856 O O . GLU B 1 90 ? 8.094 -13.578 -9.922 1 97.88 90 GLU B O 1
ATOM 1861 N N . TYR B 1 91 ? 6.652 -12.961 -11.492 1 98.25 91 TYR B N 1
ATOM 1862 C CA . TYR B 1 91 ? 6.973 -11.562 -11.242 1 98.25 91 TYR B CA 1
ATOM 1863 C C . TYR B 1 91 ? 6.547 -11.141 -9.844 1 98.25 91 TYR B C 1
ATOM 1865 O O . TYR B 1 91 ? 7.273 -10.422 -9.156 1 98.25 91 TYR B O 1
ATOM 1873 N N . LEU B 1 92 ? 5.328 -11.523 -9.461 1 98.12 92 LEU B N 1
ATOM 1874 C CA . LEU B 1 92 ? 4.836 -11.156 -8.141 1 98.12 92 LEU B CA 1
ATOM 1875 C C . LEU B 1 92 ? 5.762 -11.68 -7.047 1 98.12 92 LEU B C 1
ATOM 1877 O O . LEU B 1 92 ? 6.023 -10.977 -6.062 1 98.12 92 LEU B O 1
ATOM 1881 N N . LEU B 1 93 ? 6.242 -12.898 -7.23 1 97.75 93 LEU B N 1
ATOM 1882 C CA . LEU B 1 93 ? 7.18 -13.477 -6.277 1 97.75 93 LEU B CA 1
ATOM 1883 C C . LEU B 1 93 ? 8.5 -12.711 -6.289 1 97.75 93 LEU B C 1
ATOM 1885 O O . LEU B 1 93 ? 9.094 -12.469 -5.234 1 97.75 93 LEU B O 1
ATOM 1889 N N . PHE B 1 94 ? 8.953 -12.391 -7.488 1 98.06 94 PHE B N 1
ATOM 1890 C CA . PHE B 1 94 ? 10.164 -11.594 -7.641 1 98.06 94 PHE B CA 1
ATOM 1891 C C . PHE B 1 94 ? 10.023 -10.25 -6.93 1 98.06 94 PHE B C 1
ATOM 1893 O O . PHE B 1 94 ? 10.891 -9.867 -6.145 1 98.06 94 PHE B O 1
ATOM 1900 N N . ARG B 1 95 ? 8.945 -9.547 -7.176 1 98.25 95 ARG B N 1
ATOM 1901 C CA . ARG B 1 95 ? 8.648 -8.266 -6.543 1 98.25 95 ARG B CA 1
ATOM 1902 C C . ARG B 1 95 ? 8.664 -8.383 -5.023 1 98.25 95 ARG B C 1
ATOM 1904 O O . ARG B 1 95 ? 9.258 -7.555 -4.336 1 98.25 95 ARG B O 1
ATOM 1911 N N . HIS B 1 96 ? 7.98 -9.383 -4.523 1 97.5 96 HIS B N 1
ATOM 1912 C CA . HIS B 1 96 ? 7.938 -9.648 -3.088 1 97.5 96 HIS B CA 1
ATOM 1913 C C . HIS B 1 96 ? 9.344 -9.82 -2.52 1 97.5 96 HIS B C 1
ATOM 1915 O O . HIS B 1 96 ? 9.672 -9.234 -1.483 1 97.5 96 HIS B O 1
ATOM 1921 N N . GLU B 1 97 ? 10.125 -10.594 -3.164 1 96.94 97 GLU B N 1
ATOM 1922 C CA . GLU B 1 97 ? 11.469 -10.898 -2.682 1 96.94 97 GLU B CA 1
ATOM 1923 C C . GLU B 1 97 ? 12.352 -9.648 -2.689 1 96.94 97 GLU B C 1
ATOM 1925 O O . GLU B 1 97 ? 13.117 -9.422 -1.752 1 96.94 97 GLU B O 1
ATOM 1930 N N . VAL B 1 98 ? 12.297 -8.883 -3.709 1 97.88 98 VAL B N 1
ATOM 1931 C CA . VAL B 1 98 ? 13.086 -7.664 -3.814 1 97.88 98 VAL B CA 1
ATOM 1932 C C . VAL B 1 98 ? 12.711 -6.707 -2.686 1 97.88 98 VAL B C 1
ATOM 1934 O O . VAL B 1 98 ? 13.586 -6.152 -2.016 1 97.88 98 VAL B O 1
ATOM 1937 N N . LEU B 1 99 ? 11.453 -6.527 -2.463 1 97.5 99 LEU B N 1
ATOM 1938 C CA . LEU B 1 99 ? 10.977 -5.605 -1.438 1 97.5 99 LEU B CA 1
ATOM 1939 C C . LEU B 1 99 ? 11.312 -6.121 -0.043 1 97.5 99 LEU B C 1
ATOM 1941 O O . LEU B 1 99 ? 11.633 -5.34 0.854 1 97.5 99 LEU B O 1
ATOM 1945 N N . ARG B 1 100 ? 11.156 -7.461 0.109 1 96.62 100 ARG B N 1
ATOM 1946 C CA . ARG B 1 100 ? 11.555 -8.055 1.381 1 96.62 100 ARG B CA 1
ATOM 1947 C C . ARG B 1 100 ? 13.016 -7.75 1.689 1 96.62 100 ARG B C 1
ATOM 1949 O O . ARG B 1 100 ? 13.344 -7.309 2.791 1 96.62 100 ARG B O 1
ATOM 1956 N N . ARG B 1 101 ? 13.867 -7.957 0.769 1 96.31 101 ARG B N 1
ATOM 1957 C CA . ARG B 1 101 ? 15.289 -7.68 0.936 1 96.31 101 ARG B CA 1
ATOM 1958 C C . ARG B 1 101 ? 15.531 -6.203 1.243 1 96.31 101 ARG B C 1
ATOM 1960 O O . ARG B 1 101 ? 16.344 -5.867 2.104 1 96.31 101 ARG B O 1
ATOM 1967 N N . PHE B 1 102 ? 14.883 -5.414 0.587 1 96.56 102 PHE B N 1
ATOM 1968 C CA . PHE B 1 102 ? 15.031 -3.975 0.763 1 96.56 102 PHE B CA 1
ATOM 1969 C C . PHE B 1 102 ? 14.648 -3.559 2.18 1 96.56 102 PHE B C 1
ATOM 1971 O O . PHE B 1 102 ? 15.422 -2.879 2.859 1 96.56 102 PHE B O 1
ATOM 1978 N N . PHE B 1 103 ? 13.453 -3.951 2.607 1 96.62 103 PHE B N 1
ATOM 1979 C CA . PHE B 1 103 ? 12.961 -3.551 3.922 1 96.62 103 PHE B CA 1
ATOM 1980 C C . PHE B 1 103 ? 13.828 -4.148 5.027 1 96.62 103 PHE B C 1
ATOM 1982 O O . PHE B 1 103 ? 14.07 -3.504 6.047 1 96.62 103 PHE B O 1
ATOM 1989 N N . CYS B 1 104 ? 14.25 -5.391 4.781 1 96.06 104 CYS B N 1
ATOM 1990 C CA . CYS B 1 104 ? 15.156 -5.988 5.754 1 96.06 104 CYS B CA 1
ATOM 1991 C C . CYS B 1 104 ? 16.469 -5.207 5.828 1 96.06 104 CYS B C 1
ATOM 1993 O O . CYS B 1 104 ? 17.016 -5.008 6.914 1 96.06 104 CYS B O 1
ATOM 1995 N N . TYR B 1 105 ? 16.906 -4.828 4.73 1 94.56 105 TYR B N 1
ATOM 1996 C CA . TYR B 1 105 ? 18.141 -4.051 4.684 1 94.56 105 TYR B CA 1
ATOM 1997 C C . TYR B 1 105 ? 17.969 -2.713 5.391 1 94.56 105 TYR B C 1
ATOM 1999 O O . TYR B 1 105 ? 18.781 -2.348 6.246 1 94.56 105 TYR B O 1
ATOM 2007 N N . ILE B 1 106 ? 16.969 -1.978 5.051 1 94.56 106 ILE B N 1
ATOM 2008 C CA . ILE B 1 106 ? 16.703 -0.641 5.574 1 94.56 106 ILE B CA 1
ATOM 2009 C C . ILE B 1 106 ? 16.469 -0.716 7.082 1 94.56 106 ILE B C 1
ATOM 2011 O O . ILE B 1 106 ? 16.906 0.157 7.832 1 94.56 106 ILE B O 1
ATOM 2015 N N . ASN B 1 107 ? 15.789 -1.771 7.523 1 95.88 107 ASN B N 1
ATOM 2016 C CA . ASN B 1 107 ? 15.391 -1.859 8.922 1 95.88 107 ASN B CA 1
ATOM 2017 C C . ASN B 1 107 ? 16.359 -2.719 9.727 1 95.88 107 ASN B C 1
ATOM 2019 O O . ASN B 1 107 ? 16.188 -2.898 10.938 1 95.88 107 ASN B O 1
ATOM 2023 N N . GLN B 1 108 ? 17.281 -3.244 9.055 1 92.88 108 GLN B N 1
ATOM 2024 C CA . GLN B 1 108 ? 18.344 -4.031 9.703 1 92.88 108 GLN B CA 1
ATOM 2025 C C . GLN B 1 108 ? 17.75 -5.168 10.523 1 92.88 108 GLN B C 1
ATOM 2027 O O . GLN B 1 108 ? 18.078 -5.324 11.703 1 92.88 108 GLN B O 1
ATOM 2032 N N . ASN B 1 109 ? 16.812 -5.844 9.93 1 91 109 ASN B N 1
ATOM 2033 C CA . ASN B 1 109 ? 16.219 -7.031 10.539 1 91 109 ASN B CA 1
ATOM 2034 C C . ASN B 1 109 ? 15.969 -8.125 9.508 1 91 109 ASN B C 1
ATOM 2036 O O . ASN B 1 109 ? 16.297 -7.965 8.336 1 91 109 ASN B O 1
ATOM 2040 N N . SER B 1 110 ? 15.406 -9.242 10.047 1 87.62 110 SER B N 1
ATOM 2041 C CA . SER B 1 110 ? 15.32 -10.391 9.156 1 87.62 110 SER B CA 1
ATOM 2042 C C . SER B 1 110 ? 13.867 -10.68 8.773 1 87.62 110 SER B C 1
ATOM 2044 O O . SER B 1 110 ? 13.602 -11.602 7.996 1 87.62 110 SER B O 1
ATOM 2046 N N . ASN B 1 111 ? 13.008 -9.906 9.398 1 86.81 111 ASN B N 1
ATOM 2047 C CA . ASN B 1 111 ? 11.609 -10.211 9.102 1 86.81 111 ASN B CA 1
ATOM 2048 C C . ASN B 1 111 ? 10.797 -8.938 8.875 1 86.81 111 ASN B C 1
ATOM 2050 O O . ASN B 1 111 ? 10.617 -8.133 9.797 1 86.81 111 ASN B O 1
ATOM 2054 N N . GLU B 1 112 ? 10.359 -8.789 7.617 1 90 112 GLU B N 1
ATOM 2055 C CA . GLU B 1 112 ? 9.516 -7.656 7.23 1 90 112 GLU B CA 1
ATOM 2056 C C . GLU B 1 112 ? 8.305 -8.117 6.426 1 90 112 GLU B C 1
ATOM 2058 O O . GLU B 1 112 ? 7.844 -7.402 5.535 1 90 112 GLU B O 1
ATOM 2063 N N . LEU B 1 113 ? 7.859 -9.289 6.734 1 90.5 113 LEU B N 1
ATOM 2064 C CA . LEU B 1 113 ? 6.836 -9.945 5.93 1 90.5 113 LEU B CA 1
ATOM 2065 C C . LEU B 1 113 ? 5.574 -9.086 5.863 1 90.5 113 LEU B C 1
ATOM 2067 O O . LEU B 1 113 ? 5.086 -8.781 4.773 1 90.5 113 LEU B O 1
ATOM 2071 N N . GLU B 1 114 ? 5.059 -8.664 7 1 91.81 114 GLU B N 1
ATOM 2072 C CA . GLU B 1 114 ? 3.795 -7.93 7.043 1 91.81 114 GLU B CA 1
ATOM 2073 C C . GLU B 1 114 ? 3.877 -6.641 6.234 1 91.81 114 GLU B C 1
ATOM 2075 O O . GLU B 1 114 ? 3.006 -6.359 5.41 1 91.81 114 GLU B O 1
ATOM 2080 N N . GLN B 1 115 ? 4.926 -5.895 6.512 1 93.69 115 GLN B N 1
ATOM 2081 C CA . GLN B 1 115 ? 5.066 -4.633 5.793 1 93.69 115 GLN B CA 1
ATOM 2082 C C . GLN B 1 115 ? 5.184 -4.863 4.289 1 93.69 115 GLN B C 1
ATOM 2084 O O . GLN B 1 115 ? 4.566 -4.148 3.496 1 93.69 115 GLN B O 1
ATOM 2089 N N . VAL B 1 116 ? 5.914 -5.852 3.867 1 96.19 116 VAL B N 1
ATOM 2090 C CA . VAL B 1 116 ? 6.082 -6.176 2.455 1 96.19 116 VAL B CA 1
ATOM 2091 C C . VAL B 1 116 ? 4.727 -6.516 1.839 1 96.19 116 VAL B C 1
ATOM 2093 O O . VAL B 1 116 ? 4.359 -5.977 0.792 1 96.19 116 VAL B O 1
ATOM 2096 N N . GLU B 1 117 ? 3.977 -7.352 2.553 1 94.88 117 GLU B N 1
ATOM 2097 C CA . GLU B 1 117 ? 2.682 -7.797 2.045 1 94.88 117 GLU B CA 1
ATOM 2098 C C . GLU B 1 117 ? 1.718 -6.625 1.888 1 94.88 117 GLU B C 1
ATOM 2100 O O . GLU B 1 117 ? 0.88 -6.617 0.983 1 94.88 117 GLU B O 1
ATOM 2105 N N . LYS B 1 118 ? 1.904 -5.676 2.668 1 94.56 118 LYS B N 1
ATOM 2106 C CA . LYS B 1 118 ? 0.998 -4.535 2.646 1 94.56 118 LYS B CA 1
ATOM 2107 C C . LYS B 1 118 ? 1.373 -3.557 1.536 1 94.56 118 LYS B C 1
ATOM 2109 O O . LYS B 1 118 ? 0.502 -2.904 0.955 1 94.56 118 LYS B O 1
ATOM 2114 N N . VAL B 1 119 ? 2.605 -3.479 1.12 1 96.25 119 VAL B N 1
ATOM 2115 C CA . VAL B 1 119 ? 3.107 -2.398 0.277 1 96.25 119 VAL B CA 1
ATOM 2116 C C . VAL B 1 119 ? 3.227 -2.881 -1.167 1 96.25 119 VAL B C 1
ATOM 2118 O O . VAL B 1 119 ? 3.07 -2.096 -2.105 1 96.25 119 VAL B O 1
ATOM 2121 N N . GLU B 1 120 ? 3.496 -4.109 -1.381 1 96.81 120 GLU B N 1
ATOM 2122 C CA . GLU B 1 120 ? 4.008 -4.625 -2.646 1 96.81 120 GLU B CA 1
ATOM 2123 C C . GLU B 1 120 ? 3.023 -4.375 -3.785 1 96.81 120 GLU B C 1
ATOM 2125 O O . GLU B 1 120 ? 3.428 -4.027 -4.898 1 96.81 120 GLU B O 1
ATOM 2130 N N . HIS B 1 121 ? 1.75 -4.332 -3.502 1 95.75 121 HIS B N 1
ATOM 2131 C CA . HIS B 1 121 ? 0.726 -4.199 -4.531 1 95.75 121 HIS B CA 1
ATOM 2132 C C . HIS B 1 121 ? 0.739 -2.805 -5.145 1 95.75 121 HIS B C 1
ATOM 2134 O O . HIS B 1 121 ? 0.144 -2.578 -6.199 1 95.75 121 HIS B O 1
ATOM 2140 N N . PHE B 1 122 ? 1.506 -1.935 -4.496 1 94.81 122 PHE B N 1
ATOM 2141 C CA . PHE B 1 122 ? 1.415 -0.537 -4.902 1 94.81 122 PHE B CA 1
ATOM 2142 C C . PHE B 1 122 ? 2.742 -0.052 -5.477 1 94.81 122 PHE B C 1
ATOM 2144 O O . PHE B 1 122 ? 2.889 1.127 -5.805 1 94.81 122 PHE B O 1
ATOM 2151 N N . ILE B 1 123 ? 3.674 -0.927 -5.602 1 96.19 123 ILE B N 1
ATOM 2152 C CA . ILE B 1 123 ? 4.988 -0.569 -6.129 1 96.19 123 ILE B CA 1
ATOM 2153 C C . ILE B 1 123 ? 5.062 -0.917 -7.613 1 96.19 123 ILE B C 1
ATOM 2155 O O . ILE B 1 123 ? 4.785 -2.053 -8.008 1 96.19 123 ILE B O 1
ATOM 2159 N N . GLU B 1 124 ? 5.453 0.005 -8.359 1 94.56 124 GLU B N 1
ATOM 2160 C CA . GLU B 1 124 ? 5.535 -0.182 -9.805 1 94.56 124 GLU B CA 1
ATOM 2161 C C . GLU B 1 124 ? 6.766 -0.995 -10.188 1 94.56 124 GLU B C 1
ATOM 2163 O O . GLU B 1 124 ? 7.781 -0.964 -9.492 1 94.56 124 GLU B O 1
ATOM 2168 N N . PRO B 1 125 ? 6.652 -1.702 -11.422 1 96.5 125 PRO B N 1
ATOM 2169 C CA . PRO B 1 125 ? 7.77 -2.539 -11.859 1 96.5 125 PRO B CA 1
ATOM 2170 C C . PRO B 1 125 ? 9.078 -1.762 -11.984 1 96.5 125 PRO B C 1
ATOM 2172 O O . PRO B 1 125 ? 10.133 -2.246 -11.562 1 96.5 125 PRO B O 1
ATOM 2175 N N . LYS B 1 126 ? 8.961 -0.577 -12.484 1 96.12 126 LYS B N 1
ATOM 2176 C CA . LYS B 1 126 ? 10.164 0.233 -12.625 1 96.12 126 LYS B CA 1
ATOM 2177 C C . LYS B 1 126 ? 10.852 0.445 -11.281 1 96.12 126 LYS B C 1
ATOM 2179 O O . LYS B 1 126 ? 12.07 0.353 -11.18 1 96.12 126 LYS B O 1
ATOM 2184 N N . THR B 1 127 ? 10.102 0.764 -10.273 1 97 127 THR B N 1
ATOM 2185 C CA . THR B 1 127 ? 10.625 0.975 -8.93 1 97 127 THR B CA 1
ATOM 2186 C C . THR B 1 127 ? 11.258 -0.305 -8.391 1 97 127 THR B C 1
ATOM 2188 O O . THR B 1 127 ? 12.328 -0.268 -7.785 1 97 127 THR B O 1
ATOM 2191 N N . VAL B 1 128 ? 10.609 -1.462 -8.617 1 97.88 128 VAL B N 1
ATOM 2192 C CA . VAL B 1 128 ? 11.102 -2.754 -8.156 1 97.88 128 VAL B CA 1
ATOM 2193 C C . VAL B 1 128 ? 12.477 -3.027 -8.75 1 97.88 128 VAL B C 1
ATOM 2195 O O . VAL B 1 128 ? 13.414 -3.375 -8.031 1 97.88 128 VAL B O 1
ATOM 2198 N N . TYR B 1 129 ? 12.562 -2.85 -10.039 1 97.81 129 TYR B N 1
ATOM 2199 C CA . TYR B 1 129 ? 13.82 -3.127 -10.727 1 97.81 129 TYR B CA 1
ATOM 2200 C C . TYR B 1 129 ? 14.914 -2.172 -10.273 1 97.81 129 TYR B C 1
ATOM 2202 O O . TYR B 1 129 ? 16.078 -2.57 -10.117 1 97.81 129 TYR B O 1
ATOM 2210 N N . ASN B 1 130 ? 14.555 -0.964 -10.031 1 96.88 130 ASN B N 1
ATOM 2211 C CA . ASN B 1 130 ? 15.539 0.003 -9.562 1 96.88 130 ASN B CA 1
ATOM 2212 C C . ASN B 1 130 ? 16 -0.309 -8.141 1 96.88 130 ASN B C 1
ATOM 2214 O O . ASN B 1 130 ? 17.172 -0.105 -7.809 1 96.88 130 ASN B O 1
ATOM 2218 N N . ILE B 1 131 ? 15.133 -0.74 -7.305 1 96.44 131 ILE B N 1
ATOM 2219 C CA . ILE B 1 131 ? 15.5 -1.166 -5.957 1 96.44 131 ILE B CA 1
ATOM 2220 C C . ILE B 1 131 ? 16.438 -2.365 -6.035 1 96.44 131 ILE B C 1
ATOM 2222 O O . ILE B 1 131 ? 17.438 -2.43 -5.305 1 96.44 131 ILE B O 1
ATOM 2226 N N . GLU B 1 132 ? 16.094 -3.324 -6.883 1 96.88 132 GLU B N 1
ATOM 2227 C CA . GLU B 1 132 ? 16.953 -4.488 -7.07 1 96.88 132 GLU B CA 1
ATOM 2228 C C . GLU B 1 132 ? 18.375 -4.074 -7.457 1 96.88 132 GLU B C 1
ATOM 2230 O O . GLU B 1 132 ? 19.344 -4.578 -6.895 1 96.88 132 GLU B O 1
ATOM 2235 N N . LYS B 1 133 ? 18.422 -3.201 -8.398 1 95.62 133 LYS B N 1
ATOM 2236 C CA . LYS B 1 133 ? 19.719 -2.709 -8.852 1 95.62 133 LYS B CA 1
ATOM 2237 C C . LYS B 1 133 ? 20.5 -2.051 -7.715 1 95.62 133 LYS B C 1
ATOM 2239 O O . LYS B 1 133 ? 21.703 -2.248 -7.578 1 95.62 133 LYS B O 1
ATOM 2244 N N . TRP B 1 134 ? 19.797 -1.235 -7.027 1 91.31 134 TRP B N 1
ATOM 2245 C CA . TRP B 1 134 ? 20.406 -0.558 -5.887 1 91.31 134 TRP B CA 1
ATOM 2246 C C . TRP B 1 134 ? 20.906 -1.566 -4.863 1 91.31 134 TRP B C 1
ATOM 2248 O O . TRP B 1 134 ? 22.016 -1.422 -4.34 1 91.31 134 TRP B O 1
ATOM 2258 N N . LEU B 1 135 ? 20.141 -2.553 -4.504 1 92.81 135 LEU B N 1
ATOM 2259 C CA . LEU B 1 135 ? 20.516 -3.596 -3.555 1 92.81 135 LEU B CA 1
ATOM 2260 C C . LEU B 1 135 ? 21.766 -4.344 -4.035 1 92.81 135 LEU B C 1
ATOM 2262 O O . LEU B 1 135 ? 22.641 -4.68 -3.238 1 92.81 135 LEU B O 1
ATOM 2266 N N . ASP B 1 136 ? 21.734 -4.602 -5.301 1 92.38 136 ASP B N 1
ATOM 2267 C CA . ASP B 1 136 ? 22.859 -5.34 -5.871 1 92.38 136 ASP B CA 1
ATOM 2268 C C . ASP B 1 136 ? 24.156 -4.535 -5.785 1 92.38 136 ASP B C 1
ATOM 2270 O O . ASP B 1 136 ? 25.234 -5.105 -5.707 1 92.38 136 ASP B O 1
ATOM 2274 N N . LYS B 1 137 ? 24.016 -3.283 -5.781 1 88.06 137 LYS B N 1
ATOM 2275 C CA . LYS B 1 137 ? 25.172 -2.4 -5.734 1 88.06 137 LYS B CA 1
ATOM 2276 C C . LYS B 1 137 ? 25.641 -2.172 -4.297 1 88.06 137 LYS B C 1
ATOM 2278 O O . LYS B 1 137 ? 26.828 -1.989 -4.047 1 88.06 137 LYS B O 1
ATOM 2283 N N . PHE B 1 138 ? 24.719 -2.176 -3.414 1 78.25 138 PHE B N 1
ATOM 2284 C CA . PHE B 1 138 ? 25.062 -1.728 -2.066 1 78.25 138 PHE B CA 1
ATOM 2285 C C . PHE B 1 138 ? 24.984 -2.887 -1.078 1 78.25 138 PHE B C 1
ATOM 2287 O O . PHE B 1 138 ? 25.406 -2.754 0.073 1 78.25 138 PHE B O 1
ATOM 2294 N N . THR B 1 139 ? 24.438 -3.979 -1.439 1 70.25 139 THR B N 1
ATOM 2295 C CA . THR B 1 139 ? 24.438 -5.141 -0.559 1 70.25 139 THR B CA 1
ATOM 2296 C C . THR B 1 139 ? 25.25 -6.281 -1.173 1 70.25 139 THR B C 1
ATOM 2298 O O . THR B 1 139 ? 25.438 -6.332 -2.391 1 70.25 139 THR B O 1
#

InterPro domains:
  IPR022687 DTXR-type, HTH domain [PF01325] (21-78)
  IPR022687 DTXR-type, HTH domain [PS50944] (21-82)
  IPR022689 Iron dependent repressor [SM00529] (43-138)
  IPR036388 Winged helix-like DNA-binding domain superfamily [G3DSA:1.10.10.10] (20-86)
  IPR036390 Winged helix DNA-binding domain superfamily [SSF46785] (21-81)
  IPR036421 Iron dependent repressor, metal binding and dimerisation domain superfamily [G3DSA:1.10.60.10] (87-138)
  IPR036421 Iron dependent repressor, metal binding and dimerisation domain superfamily [SSF47979] (82-138)
  IPR050536 MntR/IdeR Metal-Dependent Regulators [PTHR33238] (20-138)

Radius of gyration: 20.63 Å; Cα contacts (8 Å, |Δi|>4): 331; chains: 2; bounding box: 46×63×38 Å

pLDDT: mean 92.66, std 9.79, range [33.38, 98.56]

Organism: NCBI:txid29354

Nearest PDB structures (foldseek):
  4hv6-assembly1_A  TM=9.548E-01  e=1.937E-07  Bacillus subtilis subsp. subtilis str. 168
  2f5f-assembly1_A  TM=9.281E-01  e=2.048E-07  Bacillus subtilis
  1on2-assembly1_B  TM=9.180E-01  e=2.419E-07  Bacillus subtilis
  6kta-assembly1_A  TM=9.060E-01  e=4.712E-07  Halalkalibacterium halodurans C-125
  4hx8-assembly1_A  TM=9.048E-01  e=1.146E-06  Bacillus subtilis subsp. subtilis str. 168

Solvent-accessible surface area (backbone atoms only — not comparable to full-atom values): 15256 Å² total; per-residue (Å²): 133,77,86,48,88,70,44,53,34,56,67,51,47,61,70,68,53,87,65,94,65,52,64,62,52,48,48,51,43,31,50,51,43,53,40,46,72,70,70,42,86,38,33,52,64,56,52,9,59,48,40,69,49,53,51,68,58,38,48,52,49,51,51,52,37,31,75,72,54,28,34,43,79,44,91,88,61,29,52,44,68,31,75,63,22,44,55,51,18,51,47,49,47,49,50,49,51,45,46,34,52,48,50,16,60,63,60,70,47,93,76,42,65,64,48,36,58,56,29,53,81,42,58,51,69,68,53,48,54,37,48,45,52,50,44,63,72,74,95,131,78,87,47,87,70,46,52,34,57,66,51,47,60,71,68,51,88,65,94,64,53,64,62,52,47,47,50,42,32,49,50,42,52,40,46,73,72,71,43,84,39,35,51,64,57,52,9,61,46,39,70,49,54,51,70,57,37,48,53,51,50,49,52,37,32,75,72,53,28,35,42,80,44,90,89,61,30,55,44,67,31,73,62,22,43,54,52,19,50,48,50,47,50,49,49,51,47,48,35,52,48,50,17,58,62,60,71,49,92,76,42,64,64,48,35,58,55,28,53,78,43,58,50,70,69,54,48,55,36,50,45,53,48,44,63,72,75,95

Sequence (278 aa):
MAQTDNFYTLKGYSLLEHTQITSSMEDYLEMICRIHRDGQPVRIKELAECLHVKPSSASKMVGNLRKQGLVCFEKYGTVSLTEEGLELGEYLLFRHEVLRRFFCYINQNSNELEQVEKVEHFIEPKTVYNIEKWLDKFTMAQTDNFYTLKGYSLLEHTQITSSMEDYLEMICRIHRDGQPVRIKELAECLHVKPSSASKMVGNLRKQGLVCFEKYGTVSLTEEGLELGEYLLFRHEVLRRFFCYINQNSNELEQVEKVEHFIEPKTVYNIEKWLDKFT

Secondary structure (DSSP, 8-state):
---GGG---HHHHHHH---SS-HHHHHHHHHHHHHHHTT--EEHHHHHHHHT--HHHHHHHHHHHHHTTSEEE-GGGEEEE-HHHHHHHHHHHHHHHHHHHHHHHHHTSS--HHHHHHHGGG--HHHHHHHHHHHHHH-/---GGG---HHHHHHH---SS-HHHHHHHHHHHHHHHTT--EEHHHHHHHHT--HHHHHHHHHHHHHTTSEEE-GGGEEEE-HHHHHHHHHHHHHHHHHHHHHHHHHTSS--HHHHHHHGGG--HHHHHHHHHHHHHH-